Protein AF-A0A1T4UWF1-F1 (afdb_monomer_lite)

pLDDT: mean 89.5, std 9.51, range [50.44, 98.06]

Radius of gyration: 19.74 Å; chains: 1; bounding box: 60×41×59 Å

Foldseek 3Di:
DVCVVQVVVVHDPFDFQWADQDDPVVLVVLFDPVDDLVLCVVVVVLVVVLRVGGGLLSNLVSLVVSVLVLLLQQLVLVLCVVQVLDEDDPVSVVVSVVLNVPDQLVSQLVLLLVQCPFPQRVVLLVVLLVLLVCQCVVDPVSQVLQQVLQVLLCPADPVSHGDGVVNSVPDDSNPCSSNSLSSSSVSSNCLDPDDDPPHNHDDSRPCDPSNSCCSRRRVSVSSCSNSSSPSRTDTSRRDHPDPDRDYDD

Structure (mmCIF, N/CA/C/O backbone):
data_AF-A0A1T4UWF1-F1
#
_entry.id   AF-A0A1T4UWF1-F1
#
loop_
_atom_site.group_PDB
_atom_site.id
_atom_site.type_symbol
_atom_site.label_atom_id
_atom_site.label_alt_id
_atom_site.label_comp_id
_atom_site.label_asym_id
_atom_site.label_entity_id
_atom_site.label_seq_id
_atom_site.pdbx_PDB_ins_code
_atom_site.Cartn_x
_atom_site.Cartn_y
_atom_site.Cartn_z
_atom_site.occupancy
_atom_site.B_iso_or_equiv
_atom_site.auth_seq_id
_atom_site.auth_comp_id
_atom_site.auth_asym_id
_atom_site.auth_atom_id
_atom_site.pdbx_PDB_model_num
ATOM 1 N N . MET A 1 1 ? 0.927 -9.389 -38.113 1.00 78.69 1 MET A N 1
ATOM 2 C CA . MET A 1 1 ? 0.315 -10.696 -38.446 1.00 78.69 1 MET A CA 1
ATOM 3 C C . MET A 1 1 ? 0.688 -11.784 -37.434 1.00 78.69 1 MET A C 1
ATOM 5 O O . MET A 1 1 ? -0.219 -12.316 -36.816 1.00 78.69 1 MET A O 1
ATOM 9 N N . LEU A 1 2 ? 1.978 -12.059 -37.170 1.00 88.56 2 LEU A N 1
ATOM 10 C CA . LEU A 1 2 ? 2.400 -13.093 -36.200 1.00 88.56 2 LEU A CA 1
ATOM 11 C C . LEU A 1 2 ? 1.910 -12.852 -34.755 1.00 88.56 2 LEU A C 1
ATOM 13 O O . LEU A 1 2 ? 1.302 -13.747 -34.180 1.00 88.56 2 LEU A O 1
ATOM 17 N N . LYS A 1 3 ? 2.094 -11.640 -34.194 1.00 90.88 3 LYS A N 1
ATOM 18 C CA . LYS A 1 3 ? 1.574 -11.287 -32.852 1.00 90.88 3 LYS A CA 1
ATOM 19 C C . LYS A 1 3 ? 0.061 -11.549 -32.734 1.00 90.88 3 LYS A C 1
ATOM 21 O O . LYS A 1 3 ? -0.381 -12.155 -31.769 1.00 90.88 3 LYS A O 1
ATOM 26 N N . LEU A 1 4 ? -0.713 -11.171 -33.758 1.00 90.25 4 LEU A N 1
ATOM 27 C CA . LEU A 1 4 ? -2.164 -11.385 -33.798 1.00 90.25 4 LEU A CA 1
ATOM 28 C C . LEU A 1 4 ? -2.528 -12.878 -33.822 1.00 90.25 4 LEU A C 1
ATOM 30 O O . LEU A 1 4 ? -3.393 -13.293 -33.064 1.00 90.25 4 LEU A O 1
ATOM 34 N N . HIS A 1 5 ? -1.832 -13.700 -34.616 1.00 94.75 5 HIS A N 1
ATOM 35 C CA . HIS A 1 5 ? -2.040 -15.154 -34.606 1.00 94.75 5 HIS A CA 1
ATOM 36 C C . HIS A 1 5 ? -1.763 -15.782 -33.234 1.00 94.75 5 HIS A C 1
ATOM 38 O O . HIS A 1 5 ? -2.522 -16.649 -32.804 1.00 94.75 5 HIS A O 1
ATOM 44 N N . ILE A 1 6 ? -0.705 -15.343 -32.541 1.00 91.81 6 ILE A N 1
ATOM 45 C CA . ILE A 1 6 ? -0.363 -15.827 -31.194 1.00 91.81 6 ILE A CA 1
ATOM 46 C C . ILE A 1 6 ? -1.497 -15.497 -30.211 1.00 91.81 6 ILE A C 1
ATOM 48 O O . ILE A 1 6 ? -2.001 -16.405 -29.548 1.00 91.81 6 ILE A O 1
ATOM 52 N N . VAL A 1 7 ? -1.961 -14.241 -30.182 1.00 93.00 7 VAL A N 1
ATOM 53 C CA . VAL A 1 7 ? -3.046 -13.805 -29.281 1.00 93.00 7 VAL A CA 1
ATOM 54 C C . VAL A 1 7 ? -4.376 -14.486 -29.617 1.00 93.00 7 VAL A C 1
ATOM 56 O O . VAL A 1 7 ? -5.041 -14.989 -28.717 1.00 93.00 7 VAL A O 1
ATOM 59 N N . CYS A 1 8 ? -4.747 -14.599 -30.899 1.00 94.19 8 CYS A N 1
ATOM 60 C CA . CYS A 1 8 ? -5.955 -15.322 -31.321 1.00 94.19 8 CYS A CA 1
ATOM 61 C C . CYS A 1 8 ? -5.910 -16.824 -30.988 1.00 94.19 8 CYS A C 1
ATOM 63 O O . CYS A 1 8 ? -6.952 -17.469 -30.950 1.00 94.19 8 CYS A O 1
ATOM 65 N N . SER A 1 9 ? -4.722 -17.376 -30.728 1.00 95.00 9 SER A N 1
ATOM 66 C CA . SER A 1 9 ? -4.541 -18.756 -30.262 1.00 95.00 9 SER A CA 1
ATOM 67 C C . SER A 1 9 ? -4.583 -18.886 -28.732 1.00 95.00 9 SER A C 1
ATOM 69 O O . SER A 1 9 ? -4.268 -19.954 -28.210 1.00 95.00 9 SER A O 1
ATOM 71 N N . GLY A 1 10 ? -4.900 -17.808 -28.004 1.00 91.81 10 GLY A N 1
ATOM 72 C CA . G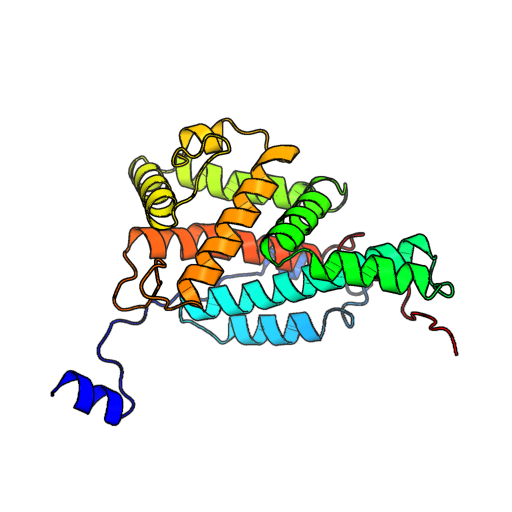LY A 1 10 ? -4.923 -17.780 -26.539 1.00 91.81 10 GLY A CA 1
ATOM 73 C C . GLY A 1 10 ? -3.537 -17.815 -25.887 1.00 91.81 10 GLY A C 1
ATOM 74 O O . GLY A 1 10 ? -3.420 -18.205 -24.729 1.00 91.81 10 GLY A O 1
ATOM 75 N N . LYS A 1 11 ? -2.474 -17.457 -26.620 1.00 91.88 11 LYS A N 1
ATOM 76 C CA . LYS A 1 11 ? -1.090 -17.452 -26.121 1.00 91.88 11 LYS A CA 1
ATOM 77 C C . LYS A 1 11 ? -0.582 -16.025 -25.905 1.00 91.88 11 LYS A C 1
ATOM 79 O O . LYS A 1 11 ? -0.980 -15.099 -26.610 1.00 91.88 11 LYS A O 1
ATOM 84 N N . CYS A 1 12 ? 0.357 -15.867 -24.976 1.00 88.25 12 CYS A N 1
ATOM 85 C CA . CYS A 1 12 ? 1.078 -14.611 -24.765 1.00 88.25 12 CYS A CA 1
ATOM 86 C C . CYS A 1 12 ? 2.288 -14.513 -25.710 1.00 88.25 12 CYS A C 1
ATOM 88 O O . CYS A 1 12 ? 2.917 -15.524 -26.022 1.00 88.25 12 CYS A O 1
ATOM 90 N N . TYR A 1 13 ? 2.622 -13.298 -26.157 1.00 90.38 13 TYR A N 1
ATOM 91 C CA . TYR A 1 13 ? 3.827 -13.010 -26.959 1.00 90.38 13 TYR A CA 1
ATOM 92 C C . TYR A 1 13 ? 4.866 -12.158 -26.210 1.00 90.38 13 TYR A C 1
ATOM 94 O O . TYR A 1 13 ? 5.899 -11.818 -26.781 1.00 90.38 13 TYR A O 1
ATOM 102 N N . HIS A 1 14 ? 4.562 -11.775 -24.973 1.00 88.56 14 HIS A N 1
ATOM 103 C CA . HIS A 1 14 ? 5.393 -10.957 -24.097 1.00 88.56 14 HIS A CA 1
ATOM 104 C C . HIS A 1 14 ? 5.714 -11.738 -22.818 1.00 88.56 14 HIS A C 1
ATOM 106 O O . HIS A 1 14 ? 4.990 -12.671 -22.454 1.00 88.56 14 HIS A O 1
ATOM 112 N N . ASP A 1 15 ? 6.779 -11.333 -22.132 1.00 88.06 15 ASP A N 1
ATOM 113 C CA . ASP A 1 15 ? 7.209 -11.966 -20.889 1.00 88.06 15 ASP A CA 1
ATOM 114 C C . ASP A 1 15 ? 6.362 -11.485 -19.715 1.00 88.06 15 ASP A C 1
ATOM 116 O O . ASP A 1 15 ? 6.405 -10.319 -19.334 1.00 88.06 15 ASP A O 1
ATOM 120 N N . VAL A 1 16 ? 5.616 -12.404 -19.107 1.00 90.94 16 VAL A N 1
ATOM 121 C CA . VAL A 1 16 ? 4.822 -12.117 -17.909 1.00 90.94 16 VAL A CA 1
ATOM 122 C C . VAL A 1 16 ? 5.745 -12.068 -16.695 1.00 90.94 16 VAL A C 1
ATOM 124 O O . VAL A 1 16 ? 6.381 -13.071 -16.357 1.00 90.94 16 VAL A O 1
ATOM 127 N N . LYS A 1 17 ? 5.803 -10.920 -16.016 1.00 93.25 17 LYS A N 1
ATOM 128 C CA . LYS A 1 17 ? 6.575 -10.757 -14.778 1.00 93.25 17 LYS A CA 1
ATOM 129 C C . LYS A 1 17 ? 5.831 -11.417 -13.618 1.00 93.25 17 LYS A C 1
ATOM 131 O O . LYS A 1 17 ? 4.662 -11.113 -13.364 1.00 93.25 17 LYS A O 1
ATOM 136 N N . ARG A 1 18 ? 6.506 -12.339 -12.931 1.00 93.31 18 ARG A N 1
ATOM 137 C CA . ARG A 1 18 ? 5.942 -13.163 -11.854 1.00 93.31 18 ARG A CA 1
ATOM 138 C C . ARG A 1 18 ? 6.718 -12.958 -10.559 1.00 93.31 18 ARG A C 1
ATOM 140 O O . ARG A 1 18 ? 7.929 -12.786 -10.603 1.00 93.31 18 ARG A O 1
ATOM 147 N N . VAL A 1 19 ? 6.010 -13.036 -9.440 1.00 90.94 19 VAL A N 1
ATOM 148 C CA . VAL A 1 19 ? 6.520 -12.897 -8.074 1.00 90.94 19 VAL A CA 1
ATOM 149 C C . VAL A 1 19 ? 6.370 -14.227 -7.356 1.00 90.94 19 VAL A C 1
ATOM 151 O O . VAL A 1 19 ? 5.330 -14.887 -7.448 1.00 90.94 19 VAL A O 1
ATOM 154 N N . GLY A 1 20 ? 7.398 -14.608 -6.603 1.00 82.62 20 GLY A N 1
ATOM 155 C CA . GLY A 1 20 ? 7.373 -15.817 -5.788 1.00 82.62 20 GLY A CA 1
ATOM 156 C C . GLY A 1 20 ? 6.323 -15.785 -4.670 1.00 82.62 20 GLY A C 1
ATOM 157 O O . GLY A 1 20 ? 5.776 -14.745 -4.291 1.00 82.62 20 GLY A O 1
ATOM 158 N N . HIS A 1 21 ? 6.055 -16.953 -4.089 1.00 76.44 21 HIS A N 1
ATOM 159 C CA . HIS A 1 21 ? 5.287 -17.025 -2.849 1.00 76.44 21 HIS A CA 1
ATOM 160 C C . HIS A 1 21 ? 6.092 -16.444 -1.689 1.00 76.44 21 HIS A C 1
ATOM 162 O O . HIS A 1 21 ? 7.247 -16.814 -1.475 1.00 76.44 21 HIS A O 1
ATOM 168 N N . LYS A 1 22 ? 5.454 -15.578 -0.899 1.00 80.88 22 LYS A N 1
ATOM 169 C CA . LYS A 1 22 ? 6.042 -15.049 0.328 1.00 80.88 22 LYS A CA 1
ATOM 170 C C . LYS A 1 22 ? 5.661 -15.875 1.542 1.00 80.88 22 LYS A C 1
ATOM 172 O O . LYS A 1 22 ? 4.596 -16.485 1.615 1.00 80.88 22 LYS A O 1
ATOM 177 N N . ASN A 1 23 ? 6.565 -15.873 2.513 1.00 82.44 23 ASN A N 1
ATOM 178 C CA . ASN A 1 23 ? 6.375 -16.550 3.778 1.00 82.44 23 ASN A CA 1
ATOM 179 C C . ASN A 1 23 ? 5.744 -15.596 4.803 1.00 82.44 23 ASN A C 1
ATOM 181 O O . ASN A 1 23 ? 6.402 -14.681 5.291 1.00 82.44 23 ASN A O 1
ATOM 185 N N . PHE A 1 24 ? 4.488 -15.851 5.171 1.00 90.38 24 PHE A N 1
ATOM 186 C CA . PHE A 1 24 ? 3.755 -15.068 6.172 1.00 90.38 24 PHE A CA 1
ATOM 187 C C . PHE A 1 24 ? 3.761 -15.699 7.577 1.00 90.38 24 PHE A C 1
ATOM 189 O O . PHE A 1 24 ? 2.892 -15.402 8.397 1.00 90.38 24 PHE A O 1
ATOM 196 N N . ASN A 1 25 ? 4.727 -16.567 7.898 1.00 89.69 25 ASN A N 1
ATOM 197 C CA . ASN A 1 25 ? 4.777 -17.268 9.189 1.00 89.69 25 ASN A CA 1
ATOM 198 C C . ASN A 1 25 ? 4.821 -16.325 10.400 1.00 89.69 25 ASN A C 1
ATOM 200 O O . ASN A 1 25 ? 4.220 -16.639 11.426 1.00 89.69 25 ASN A O 1
ATOM 204 N N . ILE A 1 26 ? 5.486 -15.170 10.282 1.00 89.69 26 ILE A N 1
ATOM 205 C CA . ILE A 1 26 ? 5.555 -14.166 11.359 1.00 89.69 26 ILE A CA 1
ATOM 206 C C . ILE A 1 26 ? 4.148 -13.661 11.707 1.00 89.69 26 ILE A C 1
ATOM 208 O O . ILE A 1 26 ? 3.792 -13.569 12.878 1.00 89.69 26 ILE A O 1
ATOM 212 N N . PHE A 1 27 ? 3.321 -13.407 10.693 1.00 92.31 27 PHE A N 1
ATOM 213 C CA . PHE A 1 27 ? 1.929 -13.002 10.864 1.00 92.31 27 PHE A CA 1
ATOM 214 C C . PHE A 1 27 ? 1.079 -14.146 11.417 1.00 92.31 27 PHE A C 1
ATOM 216 O O . PHE A 1 27 ? 0.316 -13.957 12.360 1.00 92.31 27 PHE A O 1
ATOM 223 N N . LYS A 1 28 ? 1.270 -15.365 10.900 1.00 91.62 28 LYS A N 1
ATOM 224 C CA . LYS A 1 28 ? 0.559 -16.558 11.379 1.00 91.62 28 LYS A CA 1
ATOM 225 C C . LYS A 1 28 ? 0.753 -16.790 12.881 1.00 91.62 28 LYS A C 1
ATOM 227 O O . LYS A 1 28 ? -0.196 -17.167 13.560 1.00 91.62 28 LYS A O 1
ATOM 232 N N . ALA A 1 29 ? 1.954 -16.537 13.400 1.00 92.00 29 ALA A N 1
ATOM 233 C CA . ALA A 1 29 ? 2.266 -16.683 14.821 1.00 92.00 29 ALA A CA 1
ATOM 234 C C . ALA A 1 29 ? 1.539 -15.669 15.726 1.00 92.00 29 ALA A C 1
ATOM 236 O O . ALA A 1 29 ? 1.411 -15.915 16.922 1.00 92.00 29 ALA A O 1
ATOM 237 N N . LYS A 1 30 ? 1.057 -14.550 15.171 1.00 93.00 30 LYS A N 1
ATOM 238 C CA . LYS A 1 30 ? 0.335 -13.497 15.899 1.00 93.00 30 LYS A CA 1
ATOM 239 C C . LYS A 1 30 ? -1.189 -13.695 15.931 1.00 93.00 30 LYS A C 1
ATOM 241 O O . LYS A 1 30 ? -1.880 -12.946 16.615 1.00 93.00 30 LYS A O 1
ATOM 246 N N . ILE A 1 31 ? -1.728 -14.672 15.195 1.00 94.19 31 ILE A N 1
ATOM 247 C CA . ILE A 1 31 ? -3.176 -14.919 15.125 1.00 94.19 31 ILE A CA 1
ATOM 248 C C . ILE A 1 31 ? -3.694 -15.380 16.493 1.00 94.19 31 ILE A C 1
ATOM 250 O O . ILE A 1 31 ? -3.176 -16.331 17.079 1.00 94.19 31 ILE A O 1
ATOM 254 N N . SER A 1 32 ? -4.748 -14.725 16.984 1.00 92.38 32 SER A N 1
ATOM 255 C CA . SER A 1 32 ? -5.357 -15.013 18.285 1.00 92.38 32 SER A CA 1
ATOM 256 C C . SER A 1 32 ? -6.716 -15.690 18.131 1.00 92.38 32 SER A C 1
ATOM 258 O O . SER A 1 32 ? -7.632 -15.127 17.542 1.00 92.38 32 SER A O 1
ATOM 260 N N . ASN A 1 33 ? -6.898 -16.859 18.749 1.00 90.50 33 ASN A N 1
ATOM 261 C CA . ASN A 1 33 ? -8.174 -17.593 18.718 1.00 90.50 33 ASN A CA 1
ATOM 262 C C . ASN A 1 33 ? -9.324 -16.879 19.456 1.00 90.50 33 ASN A C 1
ATOM 264 O O . ASN A 1 33 ? -10.469 -17.306 19.359 1.00 90.50 33 ASN A O 1
ATOM 268 N N . ASN A 1 34 ? -9.026 -15.811 20.202 1.00 90.25 34 ASN A N 1
ATOM 269 C CA . ASN A 1 34 ? -10.012 -15.059 20.980 1.00 90.25 34 ASN A CA 1
ATOM 270 C C . ASN A 1 34 ? -10.624 -13.884 20.201 1.00 90.25 34 ASN A C 1
ATOM 272 O O . ASN A 1 34 ? -11.421 -13.133 20.763 1.00 90.25 34 ASN A O 1
ATOM 276 N N . LEU A 1 35 ? -10.220 -13.678 18.945 1.00 91.62 35 LEU A N 1
ATOM 277 C CA . LEU A 1 35 ? -10.696 -12.582 18.112 1.00 91.62 35 LEU A CA 1
ATOM 278 C C . LEU A 1 35 ? -11.669 -13.073 17.036 1.00 91.62 35 LEU A C 1
ATOM 280 O O . LEU A 1 35 ? -11.495 -14.138 16.447 1.00 91.62 35 LEU A O 1
ATOM 284 N N . ASP A 1 36 ? -12.689 -12.259 16.762 1.00 90.88 36 ASP A N 1
ATOM 285 C CA . ASP A 1 36 ? -13.695 -12.547 15.741 1.00 90.88 36 ASP A CA 1
ATOM 286 C C . ASP A 1 36 ? -13.218 -12.082 14.360 1.00 90.88 36 ASP A C 1
ATOM 288 O O . ASP A 1 36 ? -13.482 -10.955 13.929 1.00 90.88 36 ASP A O 1
ATOM 292 N N . TYR A 1 37 ? -12.486 -12.958 13.673 1.00 94.06 37 TYR A N 1
ATOM 293 C CA . TYR A 1 37 ? -11.988 -12.694 12.325 1.00 94.06 37 TYR A CA 1
ATOM 294 C C . TYR A 1 37 ? -13.057 -12.834 11.226 1.00 94.06 37 TYR A C 1
ATOM 296 O O . TYR A 1 37 ? -12.776 -12.481 10.080 1.00 94.06 37 TYR A O 1
ATOM 304 N N . GLN A 1 38 ? -14.279 -13.292 11.537 1.00 92.50 38 GLN A N 1
ATOM 305 C CA . GLN A 1 38 ? -15.332 -13.483 10.524 1.00 92.50 38 GLN A CA 1
ATOM 306 C C . GLN A 1 38 ? -15.710 -12.166 9.831 1.00 92.50 38 GLN A C 1
ATOM 308 O O . GLN A 1 38 ? -16.067 -12.149 8.654 1.00 92.50 38 GLN A O 1
ATOM 313 N N . GLN A 1 39 ? -15.536 -11.036 10.521 1.00 91.62 39 GLN A N 1
ATOM 314 C CA . GLN A 1 39 ? -15.720 -9.688 9.973 1.00 91.62 39 GLN A CA 1
ATOM 315 C C . GLN A 1 39 ? -14.749 -9.308 8.836 1.00 91.62 39 GLN A C 1
ATOM 317 O O . GLN A 1 39 ? -14.839 -8.199 8.297 1.00 91.62 39 GLN A O 1
ATOM 322 N N . PHE A 1 40 ? -13.782 -10.174 8.525 1.00 95.44 40 PHE A N 1
ATOM 323 C CA . PHE A 1 40 ? -12.821 -10.019 7.436 1.00 95.44 40 PHE A CA 1
ATOM 324 C C . PHE A 1 40 ? -12.978 -11.093 6.353 1.00 95.44 40 PHE A C 1
ATOM 326 O O . PHE A 1 40 ? -12.103 -11.184 5.500 1.00 95.44 40 PHE A O 1
ATOM 333 N N . ASN A 1 41 ? -14.060 -11.884 6.344 1.00 94.00 41 ASN A N 1
ATOM 334 C CA . ASN A 1 41 ? -14.263 -12.950 5.353 1.00 94.00 41 ASN A CA 1
ATOM 335 C C . ASN A 1 41 ? -14.086 -12.457 3.905 1.00 94.00 41 ASN A C 1
ATOM 337 O O . ASN A 1 41 ? -13.351 -13.079 3.143 1.00 94.00 41 ASN A O 1
ATOM 341 N N . ASP A 1 42 ? -14.662 -11.306 3.549 1.00 91.88 42 ASP A N 1
ATOM 342 C CA . ASP A 1 42 ? -14.516 -10.732 2.202 1.00 91.88 42 ASP A CA 1
ATOM 343 C C . ASP A 1 42 ? -13.051 -10.388 1.886 1.00 91.88 42 ASP A C 1
ATOM 345 O O . ASP A 1 42 ? -12.528 -10.734 0.826 1.00 91.88 42 ASP A O 1
ATOM 349 N N . SER A 1 43 ? -12.347 -9.768 2.839 1.00 95.25 43 SER A N 1
ATOM 350 C CA . SER A 1 43 ? -10.912 -9.485 2.725 1.00 95.25 43 SER A CA 1
ATOM 351 C C . SER A 1 43 ? -10.085 -10.768 2.612 1.00 95.25 43 SER A C 1
ATOM 353 O O . SER A 1 43 ? -9.131 -10.804 1.840 1.00 95.25 43 SER A O 1
ATOM 355 N N . MET A 1 44 ? -10.446 -11.828 3.339 1.00 94.81 44 MET A N 1
ATOM 356 C CA . MET A 1 44 ? -9.769 -13.126 3.290 1.00 94.81 44 MET A CA 1
ATOM 357 C C . MET A 1 44 ? -9.968 -13.828 1.947 1.00 94.81 44 MET A C 1
ATOM 359 O O . MET A 1 44 ? -9.019 -14.431 1.450 1.00 94.81 44 MET A O 1
ATOM 363 N N . VAL A 1 45 ? -11.150 -13.722 1.332 1.00 96.31 45 VAL A N 1
ATOM 364 C CA . VAL A 1 45 ? -11.395 -14.243 -0.023 1.00 96.31 45 VAL A CA 1
ATOM 365 C C . VAL A 1 45 ? -10.481 -13.540 -1.027 1.00 96.31 45 VAL A C 1
ATOM 367 O O . VAL A 1 45 ? -9.741 -14.207 -1.748 1.00 96.31 45 VAL A O 1
ATOM 370 N N . ILE A 1 46 ? -10.441 -12.204 -1.015 1.00 95.81 46 ILE A N 1
ATOM 371 C CA . ILE A 1 46 ? -9.563 -11.426 -1.907 1.00 95.81 46 ILE A CA 1
ATOM 372 C C . ILE A 1 46 ? -8.084 -11.745 -1.642 1.00 95.81 46 ILE A C 1
ATOM 374 O O . ILE A 1 46 ? -7.296 -11.896 -2.576 1.00 95.81 46 ILE A O 1
ATOM 378 N N . PHE A 1 47 ? -7.686 -11.887 -0.377 1.00 93.75 47 PHE A N 1
ATOM 379 C CA . PHE A 1 47 ? -6.311 -12.238 -0.029 1.00 93.75 47 PHE A CA 1
ATOM 380 C C . PHE A 1 47 ? -5.959 -13.691 -0.409 1.00 93.75 47 PHE A C 1
ATOM 382 O O . PHE A 1 47 ? -4.815 -13.992 -0.746 1.00 93.75 47 PHE A O 1
ATOM 389 N N . SER A 1 48 ? -6.929 -14.609 -0.426 1.00 94.31 48 SER A N 1
ATOM 390 C CA . SER A 1 48 ? -6.736 -15.960 -0.967 1.00 94.31 48 SER A CA 1
ATOM 391 C C . SER A 1 48 ? -6.530 -15.928 -2.481 1.00 94.31 48 SER A C 1
ATOM 393 O O . SER A 1 48 ? -5.632 -16.601 -2.988 1.00 94.31 48 SER A O 1
ATOM 395 N N . GLU A 1 49 ? -7.297 -15.104 -3.198 1.00 94.31 49 GLU A N 1
ATOM 396 C CA . GLU A 1 49 ? -7.092 -14.860 -4.631 1.00 94.31 49 GLU A CA 1
ATOM 397 C C . GLU A 1 49 ? -5.696 -14.279 -4.887 1.00 94.31 49 GLU A C 1
ATOM 399 O O . GLU A 1 49 ? -4.972 -14.773 -5.751 1.00 94.31 49 GLU A O 1
ATOM 404 N N . TYR A 1 50 ? -5.262 -13.306 -4.078 1.00 95.38 50 TYR A N 1
ATOM 405 C CA . TYR A 1 50 ? -3.894 -12.777 -4.096 1.00 95.38 50 TYR A CA 1
ATOM 406 C C . TYR A 1 50 ? -2.836 -13.881 -3.947 1.00 95.38 50 TYR A C 1
ATOM 408 O O . TYR A 1 50 ? -1.858 -13.907 -4.695 1.00 95.38 50 TYR A O 1
ATOM 416 N N . ASN A 1 51 ? -3.038 -14.811 -3.010 1.00 93.12 51 ASN A N 1
ATOM 417 C CA . ASN A 1 51 ? -2.116 -15.923 -2.779 1.00 93.12 51 ASN A CA 1
ATOM 418 C C . ASN A 1 51 ? -2.083 -16.925 -3.938 1.00 93.12 51 ASN A C 1
ATOM 420 O O . ASN A 1 51 ? -1.040 -17.534 -4.159 1.00 93.12 51 ASN A O 1
ATOM 424 N N . SER A 1 52 ? -3.185 -17.091 -4.673 1.00 92.19 52 SER A N 1
ATOM 425 C CA . SER A 1 52 ? -3.254 -17.978 -5.845 1.00 92.19 52 SER A CA 1
ATOM 426 C C . SER A 1 52 ? -2.571 -17.404 -7.093 1.00 92.19 52 SER A C 1
ATOM 428 O O . SER A 1 52 ? -2.275 -18.142 -8.031 1.00 92.19 52 SER A O 1
ATOM 430 N N . ARG A 1 53 ? -2.315 -16.090 -7.106 1.00 92.06 53 ARG A N 1
ATOM 431 C CA . ARG A 1 53 ? -1.708 -15.365 -8.225 1.00 92.06 53 ARG A CA 1
ATOM 432 C C . ARG A 1 53 ? -0.191 -15.310 -8.091 1.00 92.06 53 ARG A C 1
ATOM 434 O O . ARG A 1 53 ? 0.361 -15.106 -7.004 1.00 92.06 53 ARG A O 1
ATOM 441 N N . ASP A 1 54 ? 0.472 -15.394 -9.234 1.00 92.81 54 ASP A N 1
ATOM 442 C CA . ASP A 1 54 ? 1.914 -15.213 -9.370 1.00 92.81 54 ASP A CA 1
ATOM 443 C C . ASP A 1 54 ? 2.280 -13.991 -10.223 1.00 92.81 54 ASP A C 1
ATOM 445 O O . ASP A 1 54 ? 3.341 -13.415 -10.036 1.00 92.81 54 ASP A O 1
ATOM 449 N N . GLU A 1 55 ? 1.403 -13.528 -11.111 1.00 94.31 55 GLU A N 1
ATOM 450 C CA . GLU A 1 55 ? 1.627 -12.331 -11.921 1.00 94.31 55 GLU A CA 1
ATOM 451 C C . GLU A 1 55 ? 1.686 -11.039 -11.078 1.00 94.31 55 GLU A C 1
ATOM 453 O O . GLU A 1 55 ? 0.732 -10.691 -10.378 1.00 94.31 55 GLU A O 1
ATOM 458 N N . LEU A 1 56 ? 2.782 -10.280 -11.216 1.00 95.69 56 LEU A N 1
ATOM 459 C CA . LEU A 1 56 ? 3.110 -9.098 -10.407 1.00 95.69 56 LEU A CA 1
ATOM 460 C C . LEU A 1 56 ? 1.988 -8.048 -10.356 1.00 95.69 56 LEU A C 1
ATOM 462 O O . LEU A 1 56 ? 1.547 -7.661 -9.272 1.00 95.69 56 LEU A O 1
ATOM 466 N N . LEU A 1 57 ? 1.509 -7.594 -11.519 1.00 95.44 57 LEU A N 1
ATOM 467 C CA . LEU A 1 57 ? 0.503 -6.529 -11.597 1.00 95.44 57 LEU A CA 1
ATOM 468 C C . LEU A 1 57 ? -0.842 -6.995 -11.021 1.00 95.44 57 LEU A C 1
ATOM 470 O O . LEU A 1 57 ? -1.487 -6.281 -10.256 1.00 95.44 57 LEU A O 1
ATOM 474 N N . ASN A 1 58 ? -1.228 -8.240 -11.303 1.00 94.81 58 ASN A N 1
ATOM 475 C CA . ASN A 1 58 ? -2.449 -8.841 -10.775 1.00 94.81 58 ASN A CA 1
ATOM 476 C C . ASN A 1 58 ? -2.401 -9.087 -9.261 1.00 94.81 58 ASN A C 1
ATOM 478 O O . ASN A 1 58 ? -3.437 -8.971 -8.596 1.00 94.81 58 ASN A O 1
ATOM 482 N N . LYS A 1 59 ? -1.226 -9.394 -8.698 1.00 96.00 59 LYS A N 1
ATOM 483 C CA . LYS A 1 59 ? -1.020 -9.414 -7.244 1.00 96.00 59 LYS A CA 1
ATOM 484 C C . LYS A 1 59 ? -1.213 -8.023 -6.656 1.00 96.00 59 LYS A C 1
ATOM 486 O O . LYS A 1 59 ? -1.987 -7.875 -5.713 1.00 96.00 59 LYS A O 1
ATOM 491 N N . TYR A 1 60 ? -0.599 -7.006 -7.256 1.00 97.19 60 TYR A N 1
ATOM 492 C CA . TYR A 1 60 ? -0.744 -5.624 -6.803 1.00 97.19 60 TYR A CA 1
ATOM 493 C C . TYR A 1 60 ? -2.211 -5.172 -6.750 1.00 97.19 60 TYR A C 1
ATOM 495 O O . TYR A 1 60 ? -2.676 -4.669 -5.729 1.00 97.19 60 TYR A O 1
ATOM 503 N N . ILE A 1 61 ? -2.973 -5.425 -7.816 1.00 96.88 61 ILE A N 1
ATOM 504 C CA . ILE A 1 61 ? -4.400 -5.083 -7.870 1.00 96.88 61 ILE A CA 1
ATOM 505 C C . ILE A 1 61 ? -5.216 -5.852 -6.825 1.00 96.88 61 ILE A C 1
ATOM 507 O O . ILE A 1 61 ? -6.079 -5.276 -6.170 1.00 96.88 61 ILE A O 1
ATOM 511 N N . SER A 1 62 ? -4.924 -7.136 -6.610 1.00 96.56 62 SER A N 1
ATOM 512 C CA . SER A 1 62 ? -5.675 -7.937 -5.632 1.00 96.56 62 SER A CA 1
ATOM 513 C C . SER A 1 62 ? -5.481 -7.425 -4.209 1.00 96.56 62 SER A C 1
ATOM 515 O O . SER A 1 62 ? -6.452 -7.290 -3.469 1.00 96.56 62 SER A O 1
ATOM 517 N N . ILE A 1 63 ? -4.246 -7.093 -3.821 1.00 97.31 63 ILE A N 1
ATOM 518 C CA . ILE A 1 63 ? -4.005 -6.542 -2.486 1.00 97.31 63 ILE A CA 1
ATOM 519 C C . ILE A 1 63 ? -4.543 -5.113 -2.350 1.00 97.31 63 ILE A C 1
ATOM 521 O O . ILE A 1 63 ? -5.044 -4.747 -1.286 1.00 97.31 63 ILE A O 1
ATOM 525 N N . TYR A 1 64 ? -4.536 -4.335 -3.437 1.00 97.50 64 TYR A N 1
ATOM 526 C CA . TYR A 1 64 ? -5.195 -3.034 -3.478 1.00 97.50 64 TYR A CA 1
ATOM 527 C C . TYR A 1 64 ? -6.700 -3.135 -3.194 1.00 97.50 64 TYR A C 1
ATOM 529 O O . TYR A 1 64 ? -7.207 -2.344 -2.406 1.00 97.50 64 TYR A O 1
ATOM 537 N N . HIS A 1 65 ? -7.411 -4.128 -3.738 1.00 96.69 65 HIS A N 1
ATOM 538 C CA . HIS A 1 65 ? -8.836 -4.322 -3.430 1.00 96.69 65 HIS A CA 1
ATOM 539 C C . HIS A 1 65 ? -9.093 -4.571 -1.933 1.00 96.69 65 HIS A C 1
ATOM 541 O O . HIS A 1 65 ? -10.122 -4.157 -1.400 1.00 96.69 65 HIS A O 1
ATOM 547 N N . VAL A 1 66 ? -8.154 -5.199 -1.212 1.00 97.69 66 VAL A N 1
ATOM 548 C CA . VAL A 1 66 ? -8.267 -5.327 0.251 1.00 97.69 66 VAL A CA 1
ATOM 549 C C . VAL A 1 66 ? -8.139 -3.962 0.931 1.00 97.69 66 VAL A C 1
ATOM 551 O O . VAL A 1 66 ? -8.922 -3.650 1.830 1.00 97.69 66 VAL A O 1
ATOM 554 N N . ILE A 1 67 ? -7.191 -3.131 0.485 1.00 97.50 67 ILE A N 1
ATOM 555 C CA . ILE A 1 67 ? -7.049 -1.749 0.964 1.00 97.50 67 ILE A CA 1
ATOM 556 C C . ILE A 1 67 ? -8.308 -0.938 0.656 1.00 97.50 67 ILE A C 1
ATOM 558 O O . ILE A 1 67 ? -8.794 -0.240 1.538 1.00 97.50 67 ILE A O 1
ATOM 562 N N . GLU A 1 68 ? -8.873 -1.057 -0.544 1.00 94.25 68 GLU A N 1
ATOM 563 C CA . GLU A 1 68 ? -10.116 -0.387 -0.939 1.00 94.25 68 GLU A CA 1
ATOM 564 C C . GLU A 1 68 ? -11.284 -0.766 -0.025 1.00 94.25 68 GLU A C 1
ATOM 566 O O . GLU A 1 68 ? -11.943 0.118 0.532 1.00 94.25 68 GLU A O 1
ATOM 571 N N . ASN A 1 69 ? -11.454 -2.060 0.257 1.00 93.81 69 ASN A N 1
ATOM 572 C CA . ASN A 1 69 ? -12.422 -2.521 1.249 1.00 93.81 69 ASN A CA 1
ATOM 573 C C . ASN A 1 69 ? -12.184 -1.876 2.622 1.00 93.81 69 ASN A C 1
ATOM 575 O O . ASN A 1 69 ? -13.141 -1.479 3.288 1.00 93.81 69 ASN A O 1
ATOM 579 N N . PHE A 1 70 ? -10.929 -1.717 3.053 1.00 96.06 70 PHE A N 1
ATOM 580 C CA . PHE A 1 70 ? -10.612 -1.039 4.313 1.00 96.06 70 PHE A CA 1
ATOM 581 C C . PHE A 1 70 ? -10.857 0.470 4.283 1.00 96.06 70 PHE A C 1
ATOM 583 O O . PHE A 1 70 ? -11.332 1.010 5.284 1.00 96.06 70 PHE A O 1
ATOM 590 N N . MET A 1 71 ? -10.629 1.145 3.154 1.00 93.25 71 MET A N 1
ATOM 591 C CA . MET A 1 71 ? -10.986 2.558 2.986 1.00 93.25 71 MET A CA 1
ATOM 592 C C . MET A 1 71 ? -12.492 2.773 3.168 1.00 93.25 71 MET A C 1
ATOM 594 O O . MET A 1 71 ? -12.895 3.733 3.824 1.00 93.25 71 MET A O 1
ATOM 598 N N . CYS A 1 72 ? -13.321 1.869 2.638 1.00 89.00 72 CYS A N 1
ATOM 599 C CA . CYS A 1 72 ? -14.772 1.895 2.831 1.00 89.00 72 CYS A CA 1
ATOM 600 C C . CYS A 1 72 ? -15.181 1.480 4.254 1.00 89.00 72 CYS A C 1
ATOM 602 O O . CYS A 1 72 ? -16.112 2.054 4.826 1.00 89.00 72 CYS A O 1
ATOM 604 N N . LYS A 1 73 ? -14.477 0.510 4.851 1.00 91.00 73 LYS A N 1
ATOM 605 C CA . LYS A 1 73 ? -14.746 0.007 6.206 1.00 91.00 73 LYS A CA 1
ATOM 606 C C . LYS A 1 73 ? -14.411 1.031 7.292 1.00 91.00 73 LYS A C 1
ATOM 608 O O . LYS A 1 73 ? -15.146 1.126 8.272 1.00 91.00 73 LYS A O 1
ATOM 613 N N . TYR A 1 74 ? -13.362 1.831 7.118 1.00 92.50 74 TYR A N 1
ATOM 614 C CA . TYR A 1 74 ? -12.894 2.784 8.128 1.00 92.50 74 TYR A CA 1
ATOM 615 C C . TYR A 1 74 ? -13.970 3.795 8.587 1.00 92.50 74 TYR A C 1
ATOM 617 O O . TYR A 1 74 ? -14.222 3.902 9.793 1.00 92.50 74 TYR A O 1
ATOM 625 N N . PRO A 1 75 ? -14.689 4.496 7.686 1.00 88.69 75 PRO A N 1
ATOM 626 C CA . PRO A 1 75 ? -15.823 5.335 8.070 1.00 88.69 75 PRO A CA 1
ATOM 627 C C . PRO A 1 75 ? -16.929 4.584 8.826 1.00 88.69 75 PRO A C 1
ATOM 629 O O . PRO A 1 75 ? -17.531 5.165 9.731 1.00 88.69 75 PRO A O 1
ATOM 632 N N . LEU A 1 76 ? -17.185 3.312 8.486 1.00 86.88 76 LEU A N 1
ATOM 633 C CA . LEU A 1 76 ? -18.195 2.475 9.149 1.00 86.88 76 LEU A CA 1
ATOM 634 C C . LEU A 1 76 ? -17.775 2.109 10.573 1.00 86.88 76 LEU A C 1
ATOM 636 O O . LEU A 1 76 ? -18.588 2.193 11.491 1.00 86.88 76 LEU A O 1
ATOM 640 N N . VAL A 1 77 ? -16.512 1.723 10.763 1.00 89.69 77 VAL A N 1
ATOM 641 C CA . VAL A 1 77 ? -15.945 1.404 12.081 1.00 89.69 77 VAL A CA 1
ATOM 642 C C . VAL A 1 77 ? -16.000 2.627 12.986 1.00 89.69 77 VAL A C 1
ATOM 644 O O . VAL A 1 77 ? -16.512 2.547 14.104 1.00 89.69 77 VAL A O 1
ATOM 647 N N . LYS A 1 78 ? -15.585 3.788 12.471 1.00 87.69 78 LYS A N 1
ATOM 648 C CA . LYS A 1 78 ? -15.666 5.050 13.210 1.00 87.69 78 LYS A CA 1
ATOM 649 C C . LYS A 1 78 ? -17.103 5.380 13.619 1.00 87.69 78 LYS A C 1
ATOM 651 O O . LYS A 1 78 ? -17.345 5.723 14.770 1.00 87.69 78 LYS A O 1
ATOM 656 N N . LEU A 1 79 ? -18.065 5.217 12.708 1.00 84.38 79 LEU A N 1
ATOM 657 C CA . LEU A 1 79 ? -19.479 5.428 13.014 1.00 84.38 79 LEU A CA 1
ATOM 658 C C . LEU A 1 79 ? -20.000 4.443 14.076 1.00 84.38 79 LEU A C 1
ATOM 660 O O . LEU A 1 79 ? -20.725 4.858 14.981 1.00 84.38 79 LEU A O 1
ATOM 664 N N . ASN A 1 80 ? -19.639 3.157 13.987 1.00 84.00 80 ASN A N 1
ATOM 665 C CA . ASN A 1 80 ? -20.028 2.128 14.959 1.00 84.00 80 ASN A CA 1
ATOM 666 C C . ASN A 1 80 ? -19.518 2.458 16.369 1.00 84.00 80 ASN A C 1
ATOM 668 O O . ASN A 1 80 ? -20.268 2.326 17.337 1.00 84.00 80 ASN A O 1
ATOM 672 N N . LYS A 1 81 ? -18.279 2.950 16.461 1.00 82.25 81 LYS A N 1
ATOM 673 C CA . LYS A 1 81 ? -17.649 3.364 17.714 1.00 82.25 81 LYS A CA 1
ATOM 674 C C . LYS A 1 81 ? -18.272 4.635 18.287 1.00 82.25 81 LYS A C 1
ATOM 676 O O . LYS A 1 81 ? -18.693 4.639 19.441 1.00 82.25 81 LYS A O 1
ATOM 681 N N . ASP A 1 82 ? -18.413 5.680 17.469 1.00 81.94 82 ASP A N 1
ATOM 682 C CA . ASP A 1 82 ? -19.002 6.966 17.877 1.00 81.94 82 ASP A CA 1
ATOM 683 C C . ASP A 1 82 ? -20.446 6.803 18.388 1.00 81.94 82 ASP A C 1
ATOM 685 O O . ASP A 1 82 ? -20.928 7.598 19.195 1.00 81.94 82 ASP A O 1
ATOM 689 N N . THR A 1 83 ? -21.145 5.763 17.928 1.00 76.69 83 THR A N 1
ATOM 690 C CA . THR A 1 83 ? -22.516 5.443 18.342 1.00 76.69 83 THR A CA 1
ATOM 691 C C . THR A 1 83 ? -22.603 4.355 19.413 1.00 76.69 83 THR A C 1
ATOM 693 O O . THR A 1 83 ? -23.702 4.113 19.907 1.00 76.69 83 THR A O 1
ATOM 696 N N . GLN A 1 84 ? -21.498 3.712 19.812 1.00 75.50 84 GLN A N 1
ATOM 697 C CA . GLN A 1 84 ? -21.484 2.557 20.731 1.00 75.50 84 GLN A CA 1
ATOM 698 C C . GLN A 1 84 ? -22.466 1.444 20.308 1.00 75.50 84 GLN A C 1
ATOM 700 O O . GLN A 1 84 ? -23.217 0.904 21.121 1.00 75.50 84 GLN A O 1
ATOM 705 N N . GLY A 1 85 ? -22.568 1.183 19.000 1.00 66.88 85 GLY A N 1
ATOM 706 C CA . GLY A 1 85 ? -23.541 0.232 18.444 1.00 66.88 85 GLY A CA 1
ATOM 707 C C . GLY A 1 85 ? -25.016 0.661 18.554 1.00 66.88 85 GLY A C 1
ATOM 708 O O . GLY A 1 85 ? -25.916 -0.124 18.234 1.00 66.88 85 GLY A O 1
ATOM 709 N N . ASN A 1 86 ? -25.293 1.894 18.993 1.00 66.88 86 ASN A N 1
ATOM 710 C CA . ASN A 1 86 ? -26.639 2.457 19.026 1.00 66.88 86 ASN A CA 1
ATOM 711 C C . ASN A 1 86 ? -27.097 2.928 17.639 1.00 66.88 86 ASN A C 1
ATOM 713 O O . ASN A 1 86 ? -26.334 3.016 16.678 1.00 66.88 86 ASN A O 1
ATOM 717 N N . MET A 1 87 ? -28.393 3.216 17.540 1.00 67.62 87 MET A N 1
ATOM 718 C CA . MET A 1 87 ? -29.046 3.609 16.295 1.00 67.62 87 MET A CA 1
ATOM 719 C C . MET A 1 87 ? -28.444 4.911 15.740 1.00 67.62 87 MET A C 1
ATOM 721 O O . MET A 1 87 ? -28.316 5.905 16.457 1.00 67.62 87 MET A O 1
ATOM 725 N N . PHE A 1 88 ? -28.087 4.924 14.457 1.00 72.56 88 PHE A N 1
ATOM 726 C CA . PHE A 1 88 ? -27.548 6.109 13.787 1.00 72.56 88 PHE A CA 1
ATOM 727 C C . PHE A 1 88 ? -28.654 6.886 13.079 1.00 72.56 88 PHE A C 1
ATOM 729 O O . PHE A 1 88 ? -29.593 6.322 12.522 1.00 72.56 88 PHE A O 1
ATOM 736 N N . SER A 1 89 ? -28.533 8.212 13.080 1.00 71.81 89 SER A N 1
ATOM 737 C CA . SER A 1 89 ? -29.455 9.061 12.330 1.00 71.81 89 SER A CA 1
ATOM 738 C C . SER A 1 89 ? -29.160 9.008 10.826 1.00 71.81 89 SER A C 1
ATOM 740 O O . SER A 1 89 ? -28.019 8.792 10.410 1.00 71.81 89 SER A O 1
ATOM 742 N N . ILE A 1 90 ? -30.163 9.325 10.000 1.00 71.81 90 ILE A N 1
ATOM 743 C CA . ILE A 1 90 ? -29.992 9.534 8.548 1.00 71.81 90 ILE A CA 1
ATOM 744 C C . ILE A 1 90 ? -28.890 10.571 8.264 1.00 71.81 90 ILE A C 1
ATOM 746 O O . ILE A 1 90 ? -28.148 10.448 7.292 1.00 71.81 90 ILE A O 1
ATOM 750 N N . ARG A 1 91 ? -28.721 11.570 9.143 1.00 75.81 91 ARG A N 1
ATOM 751 C CA . ARG A 1 91 ? -27.657 12.578 9.030 1.00 75.81 91 ARG A CA 1
ATOM 752 C C . ARG A 1 91 ? -26.265 11.966 9.193 1.00 75.81 91 ARG A C 1
ATOM 754 O O . ARG A 1 91 ? -25.367 12.324 8.438 1.00 75.81 91 ARG A O 1
ATOM 761 N N . ASN A 1 92 ? -26.096 11.039 10.135 1.00 72.00 92 ASN A N 1
ATOM 762 C CA . ASN A 1 92 ? -24.826 10.341 10.339 1.00 72.00 92 ASN A CA 1
ATOM 763 C C . ASN A 1 92 ? -24.476 9.483 9.117 1.00 72.00 92 ASN A C 1
ATOM 765 O O . ASN A 1 92 ? -23.332 9.489 8.672 1.00 72.00 92 ASN A O 1
ATOM 769 N N . PHE A 1 93 ? -25.474 8.806 8.542 1.00 72.94 93 PHE A N 1
ATOM 770 C CA . PHE A 1 93 ? -25.290 8.011 7.330 1.00 72.94 93 PHE A CA 1
ATOM 771 C C . PHE A 1 93 ? -24.944 8.881 6.117 1.00 72.94 93 PHE A C 1
ATOM 773 O O . PHE A 1 93 ? -24.021 8.565 5.374 1.00 72.94 93 PHE A O 1
ATOM 780 N N . LYS A 1 94 ? -25.618 10.027 5.951 1.00 75.12 94 LYS A N 1
ATOM 781 C CA . LYS A 1 94 ? -25.313 10.981 4.878 1.00 75.12 94 LYS A CA 1
ATOM 782 C C . LYS A 1 94 ? -23.891 11.538 4.997 1.00 75.12 94 LYS A C 1
ATOM 784 O O . LYS A 1 94 ? -23.151 11.511 4.023 1.00 75.12 94 LYS A O 1
ATOM 789 N N . ALA A 1 95 ? -23.480 11.952 6.197 1.00 74.50 95 ALA A N 1
ATOM 790 C CA . ALA A 1 95 ? -22.121 12.435 6.444 1.00 74.50 95 ALA A CA 1
ATOM 791 C C . ALA A 1 95 ? -21.056 11.348 6.212 1.00 74.50 95 ALA A C 1
ATOM 793 O O . ALA A 1 95 ? -19.938 11.643 5.799 1.00 74.50 95 ALA A O 1
ATOM 794 N N . MET A 1 96 ? -21.381 10.083 6.486 1.00 75.88 96 MET A N 1
ATOM 795 C CA . MET A 1 96 ? -20.516 8.947 6.171 1.00 75.88 96 MET A CA 1
ATOM 796 C C . MET A 1 96 ? -20.417 8.714 4.660 1.00 75.88 96 MET A C 1
ATOM 798 O O . MET A 1 96 ? -19.316 8.523 4.155 1.00 75.88 96 MET A O 1
ATOM 802 N N . TYR A 1 97 ? -21.536 8.772 3.939 1.00 71.56 97 TYR A N 1
ATOM 803 C CA . TYR A 1 97 ? -21.557 8.620 2.485 1.00 71.56 97 TYR A CA 1
ATOM 804 C C . TYR A 1 97 ? -20.741 9.720 1.795 1.00 71.56 97 TYR A C 1
ATOM 806 O O . TYR A 1 97 ? -19.878 9.426 0.976 1.00 71.56 97 TYR A O 1
ATOM 814 N N . GLU A 1 98 ? -20.915 10.975 2.217 1.00 75.19 98 GLU A N 1
ATOM 815 C CA . GLU A 1 98 ? -20.102 12.112 1.759 1.00 75.19 98 GLU A CA 1
ATOM 816 C C . GLU A 1 98 ? -18.601 11.897 2.032 1.00 75.19 98 GLU A C 1
ATOM 818 O O . GLU A 1 98 ? -17.757 12.350 1.265 1.00 75.19 98 GLU A O 1
ATOM 823 N N . ARG A 1 99 ? -18.237 11.170 3.101 1.00 69.62 99 ARG A N 1
ATOM 824 C CA . ARG A 1 99 ? -16.832 10.830 3.381 1.00 69.62 99 ARG A CA 1
ATOM 825 C C . ARG A 1 99 ? -16.265 9.781 2.431 1.00 69.62 99 ARG A C 1
ATOM 827 O O . ARG A 1 99 ? -15.073 9.853 2.134 1.00 69.62 99 ARG A O 1
ATOM 834 N N . ILE A 1 100 ? -17.092 8.835 1.994 1.00 69.69 100 ILE A N 1
ATOM 835 C CA . ILE A 1 100 ? -16.727 7.789 1.029 1.00 69.69 100 ILE A CA 1
ATOM 836 C C . ILE A 1 100 ? -16.583 8.396 -0.379 1.00 69.69 100 ILE A C 1
ATOM 838 O O . ILE A 1 100 ? -15.685 8.005 -1.119 1.00 69.69 100 ILE A O 1
ATOM 842 N N . ASP A 1 101 ? -17.385 9.414 -0.704 1.00 73.38 101 ASP A N 1
ATOM 843 C CA . ASP A 1 101 ? -17.429 10.082 -2.016 1.00 73.38 101 ASP A CA 1
ATOM 844 C C . ASP A 1 101 ? -16.293 11.107 -2.264 1.00 73.38 101 ASP A C 1
ATOM 846 O O . ASP A 1 101 ? -16.230 11.751 -3.306 1.00 73.38 101 ASP A O 1
ATOM 850 N N . ASN A 1 102 ? -15.334 11.259 -1.340 1.00 70.50 102 ASN A N 1
ATOM 851 C CA . ASN A 1 102 ? -14.240 12.248 -1.432 1.00 70.50 102 ASN A CA 1
ATOM 852 C C . ASN A 1 102 ? -13.195 11.980 -2.540 1.00 70.50 102 ASN A C 1
ATOM 854 O O . ASN A 1 102 ? -12.183 12.684 -2.623 1.00 70.50 102 ASN A O 1
ATOM 858 N N . GLY A 1 103 ? -13.416 10.973 -3.384 1.00 83.31 103 GLY A N 1
ATOM 859 C CA . GLY A 1 103 ? -12.473 10.498 -4.388 1.00 83.31 103 GLY A CA 1
ATOM 860 C C . GLY A 1 103 ? -11.414 9.557 -3.805 1.00 83.31 103 GLY A C 1
ATOM 861 O O . GLY A 1 103 ? -10.844 9.793 -2.739 1.00 83.31 103 GLY A O 1
ATOM 862 N N . GLU A 1 104 ? -11.116 8.496 -4.553 1.00 87.94 104 GLU A N 1
ATOM 863 C CA . GLU A 1 104 ? -10.242 7.372 -4.180 1.00 87.94 104 GLU A CA 1
ATOM 864 C C . GLU A 1 104 ? -8.912 7.812 -3.540 1.00 87.94 104 GLU A C 1
ATOM 866 O O . GLU A 1 104 ? -8.600 7.427 -2.413 1.00 87.94 104 GLU A O 1
ATOM 871 N N . LYS A 1 105 ? -8.164 8.708 -4.203 1.00 91.25 105 LYS A N 1
ATOM 872 C CA . LYS A 1 105 ? -6.877 9.219 -3.699 1.00 91.25 105 LYS A CA 1
ATOM 873 C C . LYS A 1 105 ? -7.005 9.887 -2.329 1.00 91.25 105 LYS A C 1
ATOM 875 O O . LYS A 1 105 ? -6.129 9.728 -1.479 1.00 91.25 105 LYS A O 1
ATOM 880 N N . LYS A 1 106 ? -8.077 10.658 -2.107 1.00 91.69 106 LYS A N 1
ATOM 881 C CA . LYS A 1 106 ? -8.268 11.371 -0.842 1.00 91.69 106 LYS A CA 1
ATOM 882 C C . LYS A 1 106 ? -8.682 10.419 0.271 1.00 91.69 106 LYS A C 1
ATOM 884 O O . LYS A 1 106 ? -8.170 10.545 1.384 1.00 91.69 106 LYS A O 1
ATOM 889 N N . SER A 1 107 ? -9.562 9.470 -0.034 1.00 92.25 107 SER A N 1
ATOM 890 C CA . SER A 1 107 ? -9.967 8.407 0.889 1.00 92.25 107 SER A CA 1
ATOM 891 C C . SER A 1 107 ? -8.763 7.584 1.347 1.00 92.25 107 SER A C 1
ATOM 893 O O . SER A 1 107 ? -8.604 7.353 2.545 1.00 92.25 107 SER A O 1
ATOM 895 N N . LEU A 1 108 ? -7.849 7.262 0.430 1.00 95.31 108 LEU A N 1
ATOM 896 C CA . LEU A 1 108 ? -6.611 6.551 0.740 1.00 95.31 108 LEU A CA 1
ATOM 897 C C . LEU A 1 108 ? -5.671 7.354 1.646 1.00 95.31 108 LEU A C 1
ATOM 899 O O . LEU A 1 108 ? -5.144 6.826 2.625 1.00 95.31 108 LEU A O 1
ATOM 903 N N . GLU A 1 109 ? -5.485 8.646 1.361 1.00 95.38 109 GLU A N 1
ATOM 904 C CA . GLU A 1 109 ? -4.688 9.543 2.208 1.00 95.38 109 GLU A CA 1
ATOM 905 C C . GLU A 1 109 ? -5.262 9.629 3.632 1.00 95.38 109 GLU A C 1
ATOM 907 O O . GLU A 1 109 ? -4.516 9.564 4.610 1.00 95.38 109 GLU A O 1
ATOM 912 N N . LEU A 1 110 ? -6.586 9.776 3.760 1.00 94.44 110 LEU A N 1
ATOM 913 C CA . LEU A 1 110 ? -7.266 9.834 5.056 1.00 94.44 110 LEU A CA 1
ATOM 914 C C . LEU A 1 110 ? -7.133 8.516 5.822 1.00 94.44 110 LEU A C 1
ATOM 916 O O . LEU A 1 110 ? -6.860 8.544 7.022 1.00 94.44 110 LEU A O 1
ATOM 920 N N . PHE A 1 111 ? -7.281 7.387 5.132 1.00 96.00 111 PHE A N 1
ATOM 921 C CA . PHE A 1 111 ? -7.127 6.057 5.707 1.00 96.00 111 PHE A CA 1
ATOM 922 C C . PHE A 1 111 ? -5.709 5.832 6.254 1.00 96.00 111 PHE A C 1
ATOM 924 O O . PHE A 1 111 ? -5.547 5.524 7.433 1.00 96.00 111 PHE A O 1
ATOM 931 N N . LEU A 1 112 ? -4.666 6.088 5.457 1.00 97.62 112 LEU A N 1
ATOM 932 C CA . LEU A 1 112 ? -3.275 5.923 5.903 1.00 97.62 112 LEU A CA 1
ATOM 933 C C . LEU A 1 112 ? -2.895 6.898 7.025 1.00 97.62 112 LEU A C 1
ATOM 935 O O . LEU A 1 112 ? -2.135 6.549 7.929 1.00 97.62 112 LEU A O 1
ATOM 939 N N . LYS A 1 113 ? -3.446 8.118 7.016 1.00 96.50 113 LYS A N 1
ATOM 940 C CA . LYS A 1 113 ? -3.295 9.054 8.139 1.00 96.50 113 LYS A CA 1
ATOM 941 C C . LYS A 1 113 ? -3.980 8.558 9.403 1.00 96.50 113 LYS A C 1
ATOM 943 O O . LYS A 1 113 ? -3.461 8.813 10.485 1.00 96.50 113 LYS A O 1
ATOM 948 N N . ALA A 1 114 ? -5.126 7.894 9.293 1.00 95.75 114 ALA A N 1
ATOM 949 C CA . ALA A 1 114 ? -5.788 7.306 10.450 1.00 95.75 114 ALA A CA 1
ATOM 950 C C . ALA A 1 114 ? -4.906 6.217 11.074 1.00 95.75 114 ALA A C 1
ATOM 952 O O . ALA A 1 114 ? -4.651 6.277 12.271 1.00 95.75 114 ALA A O 1
ATOM 953 N N . ILE A 1 115 ? -4.333 5.332 10.250 1.00 97.06 115 ILE A N 1
ATOM 954 C CA . ILE A 1 115 ? -3.381 4.302 10.699 1.00 97.06 115 ILE A CA 1
ATOM 955 C C . ILE A 1 115 ? -2.173 4.935 11.403 1.00 97.06 115 ILE A C 1
ATOM 957 O O . ILE A 1 115 ? -1.768 4.486 12.470 1.00 97.06 115 ILE A O 1
ATOM 961 N N . SER A 1 116 ? -1.616 6.010 10.836 1.00 96.12 116 SER A N 1
ATOM 962 C CA . SER A 1 116 ? -0.439 6.684 11.399 1.00 96.12 116 SER A CA 1
ATOM 963 C C . SER A 1 116 ? -0.685 7.412 12.725 1.00 96.12 116 SER A C 1
ATOM 965 O O . SER A 1 116 ? 0.288 7.746 13.402 1.00 96.12 116 SER A O 1
ATOM 967 N N . ASN A 1 117 ? -1.936 7.747 13.046 1.00 94.44 117 ASN A N 1
ATOM 968 C CA . ASN A 1 117 ? -2.295 8.519 14.240 1.00 94.44 117 ASN A CA 1
ATOM 969 C C . ASN A 1 117 ? -2.947 7.662 15.332 1.00 94.44 117 ASN A C 1
ATOM 971 O O . ASN A 1 117 ? -3.195 8.168 16.425 1.00 94.44 117 ASN A O 1
ATOM 975 N N . ASP A 1 118 ? -3.250 6.400 15.040 1.00 93.12 118 ASP A N 1
ATOM 976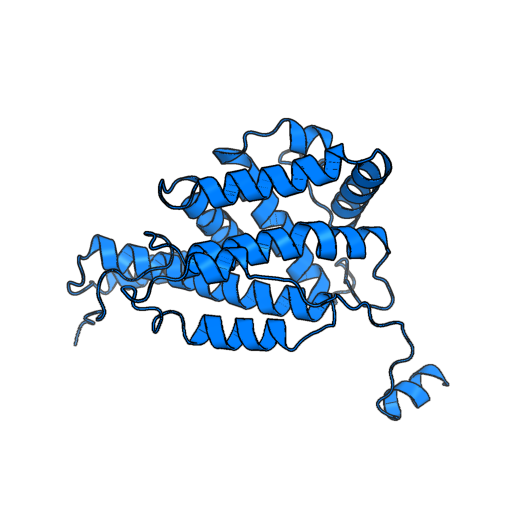 C CA . ASP A 1 118 ? -3.813 5.457 15.995 1.00 93.12 118 ASP A CA 1
ATOM 977 C C . ASP A 1 118 ? -2.697 4.695 16.715 1.00 93.12 118 ASP A C 1
ATOM 979 O O . ASP A 1 118 ? -1.801 4.132 16.088 1.00 93.12 118 ASP A O 1
ATOM 983 N N . SER A 1 119 ? -2.745 4.672 18.047 1.00 91.44 119 SER A N 1
ATOM 984 C CA . SER A 1 119 ? -1.686 4.078 18.869 1.00 91.44 119 SER A CA 1
ATOM 985 C C . SER A 1 119 ? -1.525 2.569 18.681 1.00 91.44 119 SER A C 1
ATOM 987 O O . SER A 1 119 ? -0.444 2.051 18.946 1.00 91.44 119 SER A O 1
ATOM 989 N N . ALA A 1 120 ? -2.575 1.856 18.259 1.00 91.56 120 ALA A N 1
ATOM 990 C CA . ALA A 1 120 ? -2.496 0.420 18.008 1.00 91.56 120 ALA A CA 1
ATOM 991 C C . ALA A 1 120 ? -1.886 0.110 16.634 1.00 91.56 120 ALA A C 1
ATOM 993 O O . ALA A 1 120 ? -1.375 -0.988 16.438 1.00 91.56 120 ALA A O 1
ATOM 994 N N . THR A 1 121 ? -1.917 1.056 15.688 1.00 94.50 121 THR A N 1
ATOM 995 C CA . THR A 1 121 ? -1.471 0.816 14.306 1.00 94.50 121 THR A CA 1
ATOM 996 C C . THR A 1 121 ? -0.339 1.720 13.825 1.00 94.50 121 THR A C 1
ATOM 998 O O . THR A 1 121 ? 0.151 1.525 12.714 1.00 94.50 121 THR A O 1
ATOM 1001 N N . GLU A 1 122 ? 0.114 2.696 14.616 1.00 92.62 122 GLU A N 1
ATOM 1002 C CA . GLU A 1 122 ? 1.149 3.642 14.177 1.00 92.62 122 GLU A CA 1
ATOM 1003 C C . GLU A 1 122 ? 2.474 2.959 13.805 1.00 92.62 122 GLU A C 1
ATOM 1005 O O . GLU A 1 122 ? 3.177 3.426 12.903 1.00 92.62 122 GLU A O 1
ATOM 1010 N N . SER A 1 123 ? 2.787 1.822 14.440 1.00 94.81 123 SER A N 1
ATOM 1011 C CA . SER A 1 123 ? 3.955 0.994 14.123 1.00 94.81 123 SER A CA 1
ATOM 1012 C C . SER A 1 123 ? 3.947 0.519 12.673 1.00 94.81 123 SER A C 1
ATOM 1014 O O . SER A 1 123 ? 5.002 0.500 12.051 1.00 94.81 123 SER A O 1
ATOM 1016 N N . ILE A 1 124 ? 2.777 0.239 12.087 1.00 96.44 124 ILE A N 1
ATOM 1017 C CA . ILE A 1 124 ? 2.647 -0.222 10.698 1.00 96.44 124 ILE A CA 1
ATOM 1018 C C . ILE A 1 124 ? 3.264 0.798 9.731 1.00 96.44 124 ILE A C 1
ATOM 1020 O O . ILE A 1 124 ? 3.999 0.427 8.815 1.00 96.44 124 ILE A O 1
ATOM 1024 N N . ILE A 1 125 ? 2.991 2.091 9.935 1.00 96.81 125 ILE A N 1
ATOM 1025 C CA . ILE A 1 125 ? 3.506 3.171 9.079 1.00 96.81 125 ILE A CA 1
ATOM 1026 C C . ILE A 1 125 ? 5.005 3.374 9.300 1.00 96.81 125 ILE A C 1
ATOM 1028 O O . ILE A 1 125 ? 5.739 3.591 8.335 1.00 96.81 125 ILE A O 1
ATOM 1032 N N . LEU A 1 126 ? 5.463 3.278 10.550 1.00 96.19 126 LEU A N 1
ATOM 1033 C CA . LEU A 1 126 ? 6.884 3.373 10.882 1.00 96.19 126 LEU A CA 1
ATOM 1034 C C . LEU A 1 126 ? 7.680 2.226 10.254 1.00 96.19 126 LEU A C 1
ATOM 1036 O O . LEU A 1 126 ? 8.689 2.472 9.603 1.00 96.19 126 LEU A O 1
ATOM 1040 N N . GLU A 1 127 ? 7.205 0.992 10.389 1.00 96.06 127 GLU A N 1
ATOM 1041 C CA . GLU A 1 127 ? 7.850 -0.187 9.818 1.00 96.06 127 GLU A CA 1
ATOM 1042 C C . GLU A 1 127 ? 7.808 -0.169 8.279 1.00 96.06 127 GLU A C 1
ATOM 1044 O O . GLU A 1 127 ? 8.797 -0.518 7.639 1.00 96.06 127 GLU A O 1
ATOM 1049 N N . SER A 1 128 ? 6.712 0.309 7.675 1.00 96.94 128 SER A N 1
ATOM 1050 C CA . SER A 1 128 ? 6.619 0.506 6.218 1.00 96.94 128 SER A CA 1
ATOM 1051 C C . SER A 1 128 ? 7.644 1.528 5.713 1.00 96.94 128 SER A C 1
ATOM 1053 O O . SER A 1 128 ? 8.250 1.343 4.657 1.00 96.94 128 SER A O 1
ATOM 1055 N N . TYR A 1 129 ? 7.857 2.610 6.470 1.00 97.44 129 TYR A N 1
ATOM 1056 C CA . TYR A 1 129 ? 8.902 3.585 6.167 1.00 97.44 129 TYR A CA 1
ATOM 1057 C C . TYR A 1 129 ? 10.295 2.973 6.324 1.00 97.44 129 TYR A C 1
ATOM 1059 O O . TYR A 1 129 ? 11.137 3.179 5.451 1.00 97.44 129 TYR A O 1
ATOM 1067 N N . SER A 1 130 ? 10.532 2.207 7.393 1.00 96.75 130 SER A N 1
ATOM 1068 C CA . SER A 1 130 ? 11.800 1.505 7.604 1.00 96.75 130 SER A CA 1
ATOM 1069 C C . SER A 1 130 ? 12.110 0.557 6.451 1.00 96.75 130 SER A C 1
ATOM 1071 O O . SER A 1 130 ? 13.212 0.611 5.931 1.00 96.75 130 SER A O 1
ATOM 1073 N N . LEU A 1 131 ? 11.132 -0.208 5.956 1.00 96.06 131 LEU A N 1
ATOM 1074 C CA . LEU A 1 131 ? 11.320 -1.103 4.810 1.00 96.06 131 LEU A CA 1
ATOM 1075 C C . LEU A 1 131 ? 11.808 -0.348 3.565 1.00 96.06 131 LEU A C 1
ATOM 1077 O O . LEU A 1 131 ? 12.802 -0.735 2.950 1.00 96.06 131 LEU A O 1
ATOM 1081 N N . LEU A 1 132 ? 11.148 0.760 3.217 1.00 96.94 132 LEU A N 1
ATOM 1082 C CA . LEU A 1 132 ? 11.571 1.613 2.103 1.00 96.94 132 LEU A CA 1
ATOM 1083 C C . LEU A 1 132 ? 12.955 2.230 2.357 1.00 96.94 132 LEU A C 1
ATOM 1085 O O . LEU A 1 132 ? 13.798 2.264 1.463 1.00 96.94 132 LEU A O 1
ATOM 1089 N N . SER A 1 133 ? 13.186 2.728 3.569 1.00 96.50 133 SER A N 1
ATOM 1090 C CA . SER A 1 133 ? 14.440 3.356 3.981 1.00 96.50 133 SER A CA 1
ATOM 1091 C C . SER A 1 133 ? 15.619 2.384 3.901 1.00 96.50 133 SER A C 1
ATOM 1093 O O . SER A 1 133 ? 16.660 2.742 3.356 1.00 96.50 133 SER A O 1
ATOM 1095 N N . ASP A 1 134 ? 15.449 1.164 4.400 1.00 96.94 134 ASP A N 1
ATOM 1096 C CA . ASP A 1 134 ? 16.470 0.118 4.416 1.00 96.94 134 ASP A CA 1
ATOM 1097 C C . ASP A 1 134 ? 16.772 -0.360 2.994 1.00 96.94 134 ASP A C 1
ATOM 1099 O O . ASP A 1 134 ? 17.935 -0.530 2.620 1.00 96.94 134 ASP A O 1
ATOM 1103 N N . TYR A 1 135 ? 15.738 -0.492 2.157 1.00 96.75 135 TYR A N 1
ATOM 1104 C CA . TYR A 1 135 ? 15.915 -0.788 0.740 1.00 96.75 135 TYR A CA 1
ATOM 1105 C C . TYR A 1 135 ? 16.736 0.312 0.038 1.00 96.75 135 TYR A C 1
ATOM 1107 O O . TYR A 1 135 ? 17.701 -0.009 -0.661 1.00 96.75 135 TYR A O 1
ATOM 1115 N N . ILE A 1 136 ? 16.420 1.595 0.264 1.00 96.75 136 ILE A N 1
ATOM 1116 C CA . ILE A 1 136 ? 17.174 2.746 -0.277 1.00 96.75 136 ILE A CA 1
ATOM 1117 C C . ILE A 1 136 ? 18.635 2.729 0.199 1.00 96.75 136 ILE A C 1
ATOM 1119 O O . ILE A 1 136 ? 19.541 3.043 -0.574 1.00 96.75 136 ILE A O 1
ATOM 1123 N N . ASP A 1 137 ? 18.880 2.383 1.462 1.00 96.19 137 ASP A N 1
ATOM 1124 C CA . ASP A 1 137 ? 20.220 2.426 2.057 1.00 96.19 137 ASP A CA 1
ATOM 1125 C C . ASP A 1 137 ? 21.093 1.225 1.663 1.00 96.19 137 ASP A C 1
ATOM 1127 O O . ASP A 1 137 ? 22.320 1.309 1.738 1.00 96.19 137 ASP A O 1
ATOM 1131 N N . SER A 1 138 ? 20.485 0.123 1.217 1.00 96.12 138 SER A N 1
ATOM 1132 C CA . SER A 1 138 ? 21.205 -1.121 0.922 1.00 96.12 138 SER A CA 1
ATOM 1133 C C . SER A 1 138 ? 22.164 -1.042 -0.274 1.00 96.12 138 SER A C 1
ATOM 1135 O O . SER A 1 138 ? 23.152 -1.778 -0.302 1.00 96.12 138 SER A O 1
ATOM 1137 N N . SER A 1 139 ? 21.933 -0.155 -1.251 1.00 96.31 139 SER A N 1
ATOM 1138 C CA . SER A 1 139 ? 22.873 0.070 -2.358 1.00 96.31 139 SER A CA 1
ATOM 1139 C C . SER A 1 139 ? 22.643 1.408 -3.073 1.00 96.31 139 SER A C 1
ATOM 1141 O O . SER A 1 139 ? 21.563 1.990 -3.014 1.00 96.31 139 SER A O 1
ATOM 1143 N N . GLU A 1 140 ? 23.657 1.906 -3.791 1.00 95.50 140 GLU A N 1
ATOM 1144 C CA . GLU A 1 140 ? 23.489 3.077 -4.669 1.00 95.50 140 GLU A CA 1
ATOM 1145 C C . GLU A 1 140 ? 22.567 2.773 -5.861 1.00 95.50 140 GLU A C 1
ATOM 1147 O O . GLU A 1 140 ? 21.813 3.637 -6.301 1.00 95.50 140 GLU A O 1
ATOM 1152 N N . ASP A 1 141 ? 22.577 1.527 -6.344 1.00 95.56 141 ASP A N 1
ATOM 1153 C CA . ASP A 1 141 ? 21.685 1.070 -7.412 1.00 95.56 141 ASP A CA 1
ATOM 1154 C C . ASP A 1 141 ? 20.213 1.189 -6.988 1.00 95.56 141 ASP A C 1
ATOM 1156 O O . ASP A 1 141 ? 19.393 1.738 -7.717 1.00 95.56 141 ASP A O 1
ATOM 1160 N N . ASN A 1 142 ? 19.892 0.810 -5.750 1.00 95.88 142 ASN A N 1
ATOM 1161 C CA . ASN A 1 142 ? 18.536 0.894 -5.207 1.00 95.88 142 ASN A CA 1
ATOM 1162 C C . ASN A 1 142 ? 18.039 2.340 -5.095 1.00 95.88 142 ASN A C 1
ATOM 1164 O O . ASN A 1 142 ? 16.868 2.617 -5.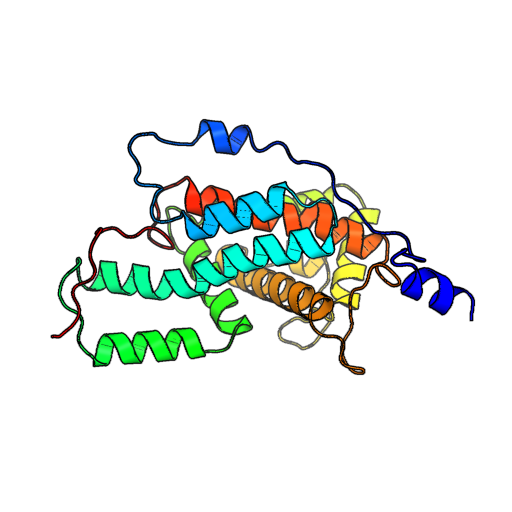356 1.00 95.88 142 ASN A O 1
ATOM 1168 N N . LYS A 1 143 ? 18.925 3.294 -4.783 1.00 96.31 143 LYS A N 1
ATOM 1169 C CA . LYS A 1 143 ? 18.582 4.728 -4.810 1.00 96.31 143 LYS A CA 1
ATOM 1170 C C . LYS A 1 143 ? 18.194 5.178 -6.215 1.00 96.31 143 LYS A C 1
ATOM 1172 O O . LYS A 1 143 ? 17.212 5.906 -6.375 1.00 96.31 143 LYS A O 1
ATOM 1177 N N . ASN A 1 144 ? 18.941 4.729 -7.224 1.00 95.12 144 ASN A N 1
ATOM 1178 C CA . ASN A 1 144 ? 18.654 5.033 -8.623 1.00 95.12 144 ASN A CA 1
ATOM 1179 C C . ASN A 1 144 ? 17.339 4.387 -9.074 1.00 95.12 144 ASN A C 1
ATOM 1181 O O . ASN A 1 144 ? 16.520 5.076 -9.678 1.00 95.12 144 ASN A O 1
ATOM 1185 N N . ARG A 1 145 ? 17.085 3.125 -8.701 1.00 94.88 145 ARG A N 1
ATOM 1186 C CA . ARG A 1 145 ? 15.820 2.417 -8.975 1.00 94.88 145 ARG A CA 1
ATOM 1187 C C . ARG A 1 145 ? 14.614 3.134 -8.378 1.00 94.88 145 ARG A C 1
ATOM 1189 O O . ARG A 1 145 ? 13.611 3.320 -9.066 1.00 94.88 145 ARG A O 1
ATOM 1196 N N . VAL A 1 146 ? 14.715 3.592 -7.128 1.00 95.75 146 VAL A N 1
ATOM 1197 C CA . VAL A 1 146 ? 13.650 4.373 -6.478 1.00 95.75 146 VAL A CA 1
ATOM 1198 C C . VAL A 1 146 ? 13.434 5.695 -7.207 1.00 95.75 146 VAL A C 1
ATOM 1200 O O . VAL A 1 146 ? 12.301 6.003 -7.560 1.00 95.75 146 VAL A O 1
ATOM 1203 N N . ASN A 1 147 ? 14.491 6.462 -7.487 1.00 95.81 147 ASN A N 1
ATOM 1204 C CA . ASN A 1 147 ? 14.363 7.727 -8.219 1.00 95.81 147 ASN A CA 1
ATOM 1205 C C . ASN A 1 147 ? 13.730 7.542 -9.604 1.00 95.81 147 ASN A C 1
ATOM 1207 O O . ASN A 1 147 ? 12.847 8.312 -9.977 1.00 95.81 147 ASN A O 1
ATOM 1211 N N . HIS A 1 148 ? 14.164 6.522 -10.347 1.00 94.44 148 HIS A N 1
ATOM 1212 C CA . HIS A 1 148 ? 13.600 6.173 -11.650 1.00 94.44 148 HIS A CA 1
ATOM 1213 C C . HIS A 1 148 ? 12.117 5.824 -11.530 1.00 94.44 148 HIS A C 1
ATOM 1215 O O . HIS A 1 148 ? 11.290 6.376 -12.249 1.00 94.44 148 HIS A O 1
ATOM 1221 N N . SER A 1 149 ? 11.759 5.007 -10.539 1.00 93.94 149 SER A N 1
ATOM 1222 C CA . SER A 1 149 ? 10.367 4.626 -10.295 1.00 93.94 149 SER A CA 1
ATOM 1223 C C . SER A 1 149 ? 9.480 5.828 -9.961 1.00 93.94 149 SER A C 1
ATOM 1225 O O . SER A 1 149 ? 8.381 5.958 -10.498 1.00 93.94 149 SER A O 1
ATOM 1227 N N . LEU A 1 150 ? 9.966 6.746 -9.117 1.00 94.38 150 LEU A N 1
ATOM 1228 C CA . LEU A 1 150 ? 9.268 7.992 -8.781 1.00 94.38 150 LEU A CA 1
ATOM 1229 C C . LEU A 1 150 ? 9.086 8.898 -10.003 1.00 94.38 150 LEU A C 1
ATOM 1231 O O . LEU A 1 150 ? 8.035 9.523 -10.139 1.00 94.38 150 LEU A O 1
ATOM 1235 N N . LEU A 1 151 ? 10.087 8.961 -10.885 1.00 93.12 151 LEU A N 1
ATOM 1236 C CA . LEU A 1 151 ? 10.026 9.726 -12.127 1.00 93.12 151 LEU A CA 1
ATOM 1237 C C . LEU A 1 151 ? 8.995 9.138 -13.097 1.00 93.12 151 LEU A C 1
ATOM 1239 O O . LEU A 1 151 ? 8.138 9.873 -13.582 1.00 93.12 151 LEU A O 1
ATOM 1243 N N . CYS A 1 152 ? 9.042 7.828 -13.349 1.00 90.06 152 CYS A N 1
ATOM 1244 C CA . CYS A 1 152 ? 8.115 7.141 -14.252 1.00 90.06 152 CYS A CA 1
ATOM 1245 C C . CYS A 1 152 ? 6.657 7.237 -13.787 1.00 90.06 152 CYS A C 1
ATOM 1247 O O . CYS A 1 152 ? 5.755 7.409 -14.601 1.00 90.06 152 CYS A O 1
ATOM 1249 N N . LEU A 1 153 ? 6.425 7.171 -12.475 1.00 89.38 153 LEU A N 1
ATOM 1250 C CA . LEU A 1 153 ? 5.098 7.312 -11.871 1.00 89.38 153 LEU A CA 1
ATOM 1251 C C . LEU A 1 153 ? 4.658 8.781 -11.690 1.00 89.38 153 LEU A C 1
ATOM 1253 O O . LEU A 1 153 ? 3.598 9.025 -11.114 1.00 89.38 153 LEU A O 1
ATOM 1257 N N . ASP A 1 154 ? 5.460 9.750 -12.147 1.00 90.44 154 ASP A N 1
ATOM 1258 C CA . ASP A 1 154 ? 5.229 11.196 -12.012 1.00 90.44 154 ASP A CA 1
ATOM 1259 C C . ASP A 1 154 ? 4.930 11.635 -10.560 1.00 90.44 154 ASP A C 1
ATOM 1261 O O . ASP A 1 154 ? 4.053 12.459 -10.278 1.00 90.44 154 ASP A O 1
ATOM 1265 N N . ILE A 1 155 ? 5.662 11.064 -9.597 1.00 92.06 155 ILE A N 1
ATOM 1266 C CA . ILE A 1 155 ? 5.481 11.346 -8.171 1.00 92.06 155 ILE A CA 1
ATOM 1267 C C . ILE A 1 155 ? 6.120 12.688 -7.830 1.00 92.06 155 ILE A C 1
ATOM 1269 O O . ILE A 1 155 ? 7.343 12.846 -7.797 1.00 92.06 155 ILE A O 1
ATOM 1273 N N . LYS A 1 156 ? 5.268 13.668 -7.529 1.00 89.75 156 LYS A N 1
ATOM 1274 C CA . LYS A 1 156 ? 5.662 15.055 -7.274 1.00 89.75 156 LYS A CA 1
ATOM 1275 C C . LYS A 1 156 ? 5.458 15.474 -5.824 1.00 89.75 156 LYS A C 1
ATOM 1277 O O . LYS A 1 156 ? 4.526 15.046 -5.140 1.00 89.75 156 LYS A O 1
ATOM 1282 N N . ASN A 1 157 ? 6.320 16.378 -5.369 1.00 85.56 157 ASN A N 1
ATOM 1283 C CA . ASN A 1 157 ? 6.156 17.075 -4.100 1.00 85.56 157 ASN A CA 1
ATOM 1284 C C . ASN A 1 157 ? 5.109 18.207 -4.208 1.00 85.56 157 ASN A C 1
ATOM 1286 O O . ASN A 1 157 ? 4.525 18.452 -5.263 1.00 85.56 157 ASN A O 1
ATOM 1290 N N . LYS A 1 158 ? 4.875 18.923 -3.100 1.00 81.12 158 LYS A N 1
ATOM 1291 C CA . LYS A 1 158 ? 3.923 20.051 -3.052 1.00 81.12 158 LYS A CA 1
ATOM 1292 C C . LYS A 1 158 ? 4.287 21.206 -3.992 1.00 81.12 158 LYS A C 1
ATOM 1294 O O . LYS A 1 158 ? 3.394 21.920 -4.428 1.00 81.12 158 LYS A O 1
ATOM 1299 N N . ASP A 1 159 ? 5.567 21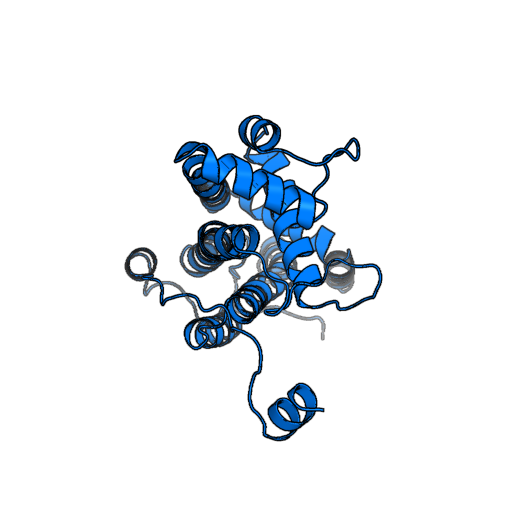.348 -4.322 1.00 85.38 159 ASP A N 1
ATOM 1300 C CA . ASP A 1 159 ? 6.093 22.379 -5.222 1.00 85.38 159 ASP A CA 1
ATOM 1301 C C . ASP A 1 159 ? 6.098 21.922 -6.689 1.00 85.38 159 ASP A C 1
ATOM 1303 O O . ASP A 1 159 ? 6.760 22.532 -7.524 1.00 85.38 159 ASP A O 1
ATOM 1307 N N . ASN A 1 160 ? 5.397 20.825 -7.005 1.00 84.56 160 ASN A N 1
ATOM 1308 C CA . ASN A 1 160 ? 5.290 20.242 -8.343 1.00 84.56 160 ASN A CA 1
ATOM 1309 C C . ASN A 1 160 ? 6.624 19.734 -8.936 1.00 84.56 160 ASN A C 1
ATOM 1311 O O . ASN A 1 160 ? 6.714 19.472 -10.134 1.00 84.56 160 ASN A O 1
ATOM 1315 N N . ASN A 1 161 ? 7.649 19.554 -8.100 1.00 89.56 161 ASN A N 1
ATOM 1316 C CA . ASN A 1 161 ? 8.925 18.958 -8.486 1.00 89.56 161 ASN A CA 1
ATOM 1317 C C . ASN A 1 161 ? 8.891 17.446 -8.262 1.00 89.56 161 ASN A C 1
ATOM 1319 O O . ASN A 1 161 ? 8.362 16.994 -7.242 1.00 89.56 161 ASN A O 1
ATOM 1323 N N . ILE A 1 162 ? 9.525 16.677 -9.154 1.00 90.81 162 ILE A N 1
ATOM 1324 C CA . ILE A 1 162 ? 9.704 15.231 -8.965 1.00 90.81 162 ILE A CA 1
ATOM 1325 C C . ILE A 1 162 ? 10.381 14.968 -7.612 1.00 90.81 162 ILE A C 1
ATOM 1327 O O . ILE A 1 162 ? 11.289 15.694 -7.172 1.00 90.81 162 ILE A O 1
ATOM 1331 N N . LEU A 1 163 ? 9.851 13.979 -6.900 1.00 93.56 163 LEU A N 1
ATOM 1332 C CA . LEU A 1 163 ? 10.384 13.529 -5.627 1.00 93.56 163 LEU A CA 1
ATOM 1333 C C . LEU A 1 163 ? 11.620 12.654 -5.866 1.00 93.56 163 LEU A C 1
ATOM 1335 O O . LEU A 1 163 ? 11.664 11.881 -6.814 1.00 93.56 163 LEU A O 1
ATOM 1339 N N . ASP A 1 164 ? 12.605 12.757 -4.980 1.00 93.69 164 ASP A N 1
ATOM 1340 C CA . ASP A 1 164 ? 13.787 11.899 -4.976 1.00 93.69 164 ASP A CA 1
ATOM 1341 C C . ASP A 1 164 ? 13.923 11.187 -3.622 1.00 93.69 164 ASP A C 1
ATOM 1343 O O . ASP A 1 164 ? 13.272 11.547 -2.630 1.00 93.69 164 ASP A O 1
ATOM 1347 N N . TYR A 1 165 ? 14.800 10.186 -3.556 1.00 94.06 165 TYR A N 1
ATOM 1348 C CA . TYR A 1 165 ? 15.041 9.433 -2.326 1.00 94.06 165 TYR A CA 1
ATOM 1349 C C . TYR A 1 165 ? 15.521 10.329 -1.167 1.00 94.06 165 TYR A C 1
ATOM 1351 O O . TYR A 1 165 ? 15.229 10.035 -0.009 1.00 94.06 165 TYR A O 1
ATOM 1359 N N . LYS A 1 166 ? 16.225 11.442 -1.428 1.00 94.25 166 LYS A N 1
ATOM 1360 C CA . LYS A 1 166 ? 16.737 12.338 -0.370 1.00 94.25 166 LYS A CA 1
ATOM 1361 C C . LYS A 1 166 ? 15.594 13.061 0.335 1.00 94.25 166 LYS A C 1
ATOM 1363 O O . LYS A 1 166 ? 15.590 13.178 1.563 1.00 94.25 166 LYS A O 1
ATOM 1368 N N . LYS A 1 167 ? 14.598 13.514 -0.429 1.00 93.38 167 LYS A N 1
ATOM 1369 C CA . LYS A 1 167 ? 13.351 14.072 0.107 1.00 93.38 167 LYS A CA 1
ATOM 1370 C C . LYS A 1 167 ? 12.557 13.017 0.870 1.00 93.38 167 LYS A C 1
ATOM 1372 O O . LYS A 1 167 ? 11.959 13.349 1.888 1.00 93.38 167 LYS A O 1
ATOM 1377 N N . ILE A 1 168 ? 12.589 11.756 0.430 1.00 93.00 168 ILE A N 1
ATOM 1378 C CA . ILE A 1 168 ? 11.978 10.656 1.188 1.00 93.00 168 ILE A CA 1
ATOM 1379 C C . ILE A 1 168 ? 12.653 10.490 2.546 1.00 93.00 168 ILE A C 1
ATOM 1381 O O . ILE A 1 168 ? 11.978 10.501 3.569 1.00 93.00 168 ILE A O 1
ATOM 1385 N N . LYS A 1 169 ? 13.983 10.430 2.579 1.00 93.75 169 LYS A N 1
ATOM 1386 C CA . LYS A 1 169 ? 14.757 10.219 3.811 1.00 93.75 169 LYS A CA 1
ATOM 1387 C C . LYS A 1 169 ? 14.660 11.360 4.825 1.00 93.75 169 LYS A C 1
ATOM 1389 O O . LYS A 1 169 ? 14.973 11.160 5.994 1.00 93.75 169 LYS A O 1
ATOM 1394 N N . SER A 1 170 ? 14.272 12.555 4.385 1.00 91.75 170 SER A N 1
ATOM 1395 C CA . SER A 1 170 ? 14.195 13.752 5.232 1.00 91.75 170 SER A CA 1
ATOM 1396 C C . SER A 1 170 ? 12.775 14.100 5.686 1.00 91.75 170 SER A C 1
ATOM 1398 O O . SER A 1 170 ? 12.595 15.074 6.418 1.00 91.75 170 SER A O 1
ATOM 1400 N N . MET A 1 171 ? 11.756 13.338 5.276 1.00 92.56 171 MET A N 1
ATOM 1401 C CA . MET A 1 171 ? 10.370 13.688 5.581 1.00 92.56 171 MET A CA 1
ATOM 1402 C C . MET A 1 171 ? 9.946 13.300 6.999 1.00 92.56 171 MET A C 1
ATOM 1404 O O . MET A 1 171 ? 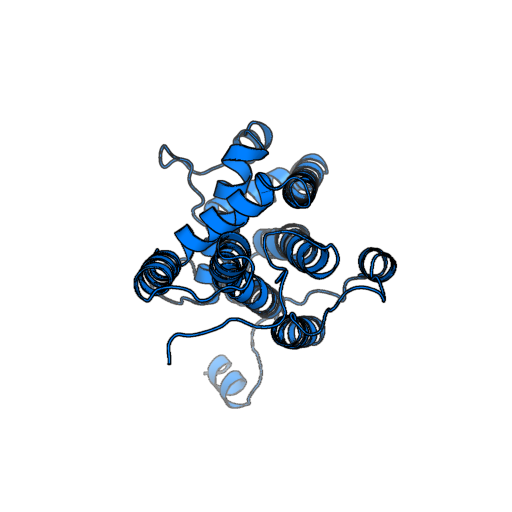10.456 12.352 7.594 1.00 92.56 171 MET A O 1
ATOM 1408 N N . ASN A 1 172 ? 8.937 13.995 7.532 1.00 92.88 172 ASN A N 1
ATOM 1409 C CA . ASN A 1 172 ? 8.308 13.575 8.777 1.00 92.88 172 ASN A CA 1
ATOM 1410 C C . ASN A 1 172 ? 7.495 12.298 8.529 1.00 92.88 172 ASN A C 1
ATOM 1412 O O . ASN A 1 172 ? 6.493 12.328 7.811 1.00 92.88 172 ASN A O 1
ATOM 1416 N N . VAL A 1 173 ? 7.905 11.192 9.149 1.00 93.06 173 VAL A N 1
ATOM 1417 C CA . VAL A 1 173 ? 7.281 9.884 8.918 1.00 93.06 173 VAL A CA 1
ATOM 1418 C C . VAL A 1 173 ? 5.799 9.890 9.299 1.00 93.06 173 VAL A C 1
ATOM 1420 O O . VAL A 1 173 ? 4.977 9.470 8.500 1.00 93.06 173 VAL A O 1
ATOM 1423 N N . LYS A 1 174 ? 5.403 10.449 10.449 1.00 90.00 174 LYS A N 1
ATOM 1424 C CA . LYS A 1 174 ? 3.986 10.428 10.866 1.00 90.00 174 LYS A CA 1
ATOM 1425 C C . LYS A 1 174 ? 3.082 11.318 10.003 1.00 90.00 174 LYS A C 1
ATOM 1427 O O . LYS A 1 174 ? 1.910 11.019 9.801 1.00 90.00 174 LYS A O 1
ATOM 1432 N N . GLN A 1 175 ? 3.595 12.436 9.492 1.00 89.94 175 GLN A N 1
ATOM 1433 C CA . GLN A 1 175 ? 2.763 13.428 8.797 1.00 89.94 175 GLN A CA 1
ATOM 1434 C C . GLN A 1 175 ? 2.837 13.344 7.272 1.00 89.94 175 GLN A C 1
ATOM 1436 O O . GLN A 1 175 ? 1.831 13.554 6.589 1.00 89.94 175 GLN A O 1
ATOM 1441 N N . ASN A 1 176 ? 4.026 13.102 6.722 1.00 93.81 176 ASN A N 1
ATOM 1442 C CA . ASN A 1 176 ? 4.286 13.191 5.289 1.00 93.81 176 ASN A CA 1
ATOM 1443 C C . ASN A 1 176 ? 4.329 11.823 4.612 1.00 93.81 176 ASN A C 1
ATOM 1445 O O . ASN A 1 176 ? 3.859 11.719 3.480 1.00 93.81 176 ASN A O 1
ATOM 1449 N N . PHE A 1 177 ? 4.819 10.781 5.290 1.00 95.75 177 PHE A N 1
ATOM 1450 C CA . PHE A 1 177 ? 4.922 9.458 4.677 1.00 95.75 177 PHE A CA 1
ATOM 1451 C C . PHE A 1 177 ? 3.558 8.839 4.328 1.00 95.75 177 PHE A C 1
ATOM 1453 O O . PHE A 1 177 ? 3.432 8.370 3.202 1.00 95.75 177 PHE A O 1
ATOM 1460 N N . PRO A 1 178 ? 2.491 8.939 5.152 1.00 96.62 178 PRO A N 1
ATOM 1461 C CA . PRO A 1 178 ? 1.150 8.511 4.742 1.00 96.62 178 PRO A CA 1
ATOM 1462 C C . PRO A 1 178 ? 0.659 9.183 3.456 1.00 96.62 178 PRO A C 1
ATOM 1464 O O . PRO A 1 178 ? -0.018 8.561 2.641 1.00 96.62 178 PRO A O 1
ATOM 1467 N N . VAL A 1 179 ? 1.021 10.455 3.250 1.00 95.12 179 VAL A N 1
ATOM 1468 C CA . VAL A 1 179 ? 0.658 11.199 2.037 1.00 95.12 179 VAL A CA 1
ATOM 1469 C C . VAL A 1 179 ? 1.432 10.663 0.838 1.00 95.12 179 VAL A C 1
ATOM 1471 O O . VAL A 1 179 ? 0.816 10.363 -0.181 1.00 95.12 179 VAL A O 1
ATOM 1474 N N . LEU A 1 180 ? 2.751 10.486 0.960 1.00 95.75 180 LEU A N 1
ATOM 1475 C CA . LEU A 1 180 ? 3.558 9.875 -0.099 1.00 95.75 180 LEU A CA 1
ATOM 1476 C C . LEU A 1 180 ? 3.057 8.467 -0.436 1.00 95.75 180 LEU A C 1
ATOM 1478 O O . LEU A 1 180 ? 2.838 8.149 -1.599 1.00 95.75 180 LEU A O 1
ATOM 1482 N N . LEU A 1 181 ? 2.840 7.637 0.579 1.00 97.31 181 LEU A N 1
ATOM 1483 C CA . LEU A 1 181 ? 2.398 6.264 0.402 1.00 97.31 181 LEU A CA 1
ATOM 1484 C C . LEU A 1 181 ? 1.036 6.208 -0.302 1.00 97.31 181 LEU A C 1
ATOM 1486 O O . LEU A 1 181 ? 0.867 5.416 -1.225 1.00 97.31 181 LEU A O 1
ATOM 1490 N N . SER A 1 182 ? 0.104 7.109 0.037 1.00 96.50 182 SER A N 1
ATOM 1491 C CA . SER A 1 182 ? -1.170 7.223 -0.689 1.00 96.50 182 SER A CA 1
ATOM 1492 C C . SER A 1 182 ? -0.976 7.563 -2.169 1.00 96.50 182 SER A C 1
ATOM 1494 O O . SER A 1 182 ? -1.676 7.018 -3.018 1.00 96.50 182 SER A O 1
ATOM 1496 N N . GLN A 1 183 ? -0.009 8.427 -2.498 1.00 95.06 183 GLN A N 1
ATOM 1497 C CA . GLN A 1 183 ? 0.310 8.758 -3.885 1.00 95.06 183 GLN A CA 1
ATOM 1498 C C . GLN A 1 183 ? 0.877 7.537 -4.604 1.00 95.06 183 GLN A C 1
ATOM 1500 O O . GLN A 1 183 ? 0.352 7.174 -5.649 1.00 95.06 183 GLN A O 1
ATOM 1505 N N . LEU A 1 184 ? 1.892 6.883 -4.035 1.00 96.81 184 LEU A N 1
ATOM 1506 C CA . LEU A 1 184 ? 2.509 5.695 -4.627 1.00 96.81 184 LEU A CA 1
ATOM 1507 C C . LEU A 1 184 ? 1.469 4.615 -4.915 1.00 96.81 184 LEU A C 1
ATOM 1509 O O . LEU A 1 184 ? 1.408 4.106 -6.030 1.00 96.81 184 LEU A O 1
ATOM 1513 N N . ILE A 1 185 ? 0.614 4.319 -3.935 1.00 97.50 185 ILE A N 1
ATOM 1514 C CA . ILE A 1 185 ? -0.413 3.293 -4.088 1.00 97.50 185 ILE A CA 1
ATOM 1515 C C . ILE A 1 185 ? -1.396 3.656 -5.208 1.00 97.50 185 ILE A C 1
ATOM 1517 O O . ILE A 1 185 ? -1.648 2.861 -6.113 1.00 97.50 185 ILE A O 1
ATOM 1521 N N . TYR A 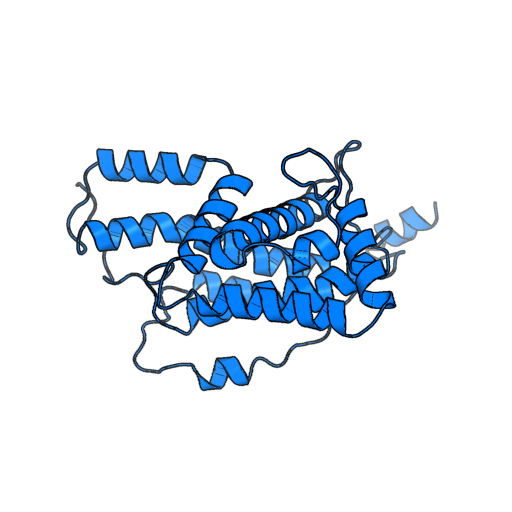1 186 ? -1.915 4.883 -5.172 1.00 95.31 186 TYR A N 1
ATOM 1522 C CA . TYR A 1 186 ? -2.885 5.369 -6.147 1.00 95.31 186 TYR A CA 1
ATOM 1523 C C . TYR A 1 186 ? -2.320 5.414 -7.574 1.00 95.31 186 TYR A C 1
ATOM 1525 O O . TYR A 1 186 ? -2.971 4.958 -8.513 1.00 95.31 186 TYR A O 1
ATOM 1533 N N . TYR A 1 187 ? -1.109 5.948 -7.757 1.00 93.94 187 TYR A N 1
ATOM 1534 C CA . TYR A 1 187 ? -0.512 6.096 -9.085 1.00 93.94 187 TYR A CA 1
ATOM 1535 C C . TYR A 1 187 ? -0.107 4.753 -9.691 1.00 93.94 187 TYR A C 1
ATOM 1537 O O . TYR A 1 187 ? -0.346 4.561 -10.878 1.00 93.94 187 TYR A O 1
ATOM 1545 N N . ILE A 1 188 ? 0.411 3.800 -8.906 1.00 95.38 188 ILE A N 1
ATOM 1546 C CA . ILE A 1 188 ? 0.697 2.449 -9.417 1.00 95.38 188 ILE A CA 1
ATOM 1547 C C . ILE A 1 188 ? -0.602 1.753 -9.825 1.00 95.38 188 ILE A C 1
ATOM 1549 O O . ILE A 1 188 ? -0.690 1.230 -10.934 1.00 95.38 188 ILE A O 1
ATOM 1553 N N . ARG A 1 189 ? -1.638 1.789 -8.974 1.00 94.38 189 ARG A N 1
ATOM 1554 C CA . ARG A 1 189 ? -2.953 1.218 -9.300 1.00 94.38 189 ARG A CA 1
ATOM 1555 C C . ARG A 1 189 ? -3.496 1.801 -10.601 1.00 94.38 189 ARG A C 1
ATOM 1557 O O . ARG A 1 189 ? -3.927 1.053 -11.475 1.00 94.38 189 ARG A O 1
ATOM 1564 N N . ASN A 1 190 ? -3.461 3.122 -10.746 1.00 91.06 190 ASN A N 1
ATOM 1565 C CA . ASN A 1 190 ? -3.959 3.781 -11.948 1.00 91.06 190 ASN A CA 1
ATOM 1566 C C . ASN A 1 190 ? -3.128 3.468 -13.182 1.00 91.06 190 ASN A C 1
ATOM 1568 O O . ASN A 1 190 ? -3.713 3.230 -14.232 1.00 91.06 190 ASN A O 1
ATOM 1572 N N . ALA A 1 191 ? -1.806 3.403 -13.053 1.00 92.00 191 ALA A N 1
ATOM 1573 C CA . ALA A 1 191 ? -0.942 3.016 -14.154 1.00 92.00 191 ALA A CA 1
ATOM 1574 C C . ALA A 1 191 ? -1.258 1.589 -14.637 1.00 92.00 191 ALA A C 1
ATOM 1576 O O . ALA A 1 191 ? -1.258 1.328 -15.834 1.00 92.00 191 ALA A O 1
ATOM 1577 N N . ILE A 1 192 ? -1.608 0.668 -13.733 1.00 92.62 192 ILE A N 1
ATOM 1578 C CA . ILE A 1 192 ? -2.004 -0.700 -14.101 1.00 92.62 192 ILE A CA 1
ATOM 1579 C C . ILE A 1 192 ? -3.401 -0.744 -14.748 1.00 92.62 192 ILE A C 1
ATOM 1581 O O . ILE A 1 192 ? -3.599 -1.450 -15.732 1.00 92.62 192 ILE A O 1
ATOM 1585 N N . VAL A 1 193 ? -4.388 -0.025 -14.200 1.00 85.88 193 VAL A N 1
ATOM 1586 C CA . VAL A 1 193 ? -5.804 -0.153 -14.610 1.00 85.88 193 VAL A CA 1
ATOM 1587 C C . VAL A 1 193 ? -6.165 0.729 -15.805 1.00 85.88 193 VAL A C 1
ATOM 1589 O O . VAL A 1 193 ? -6.980 0.339 -16.643 1.00 85.88 193 VAL A O 1
ATOM 1592 N N . HIS A 1 194 ? -5.606 1.934 -15.887 1.00 79.12 194 HIS A N 1
ATOM 1593 C CA . HIS A 1 194 ? -5.950 2.886 -16.930 1.00 79.12 194 HIS A CA 1
ATOM 1594 C C . HIS A 1 194 ? -4.958 2.803 -18.087 1.00 79.12 194 HIS A C 1
ATOM 1596 O O . HIS A 1 194 ? -3.759 3.002 -17.932 1.00 79.12 194 HIS A O 1
ATOM 1602 N N . ASN A 1 195 ? -5.504 2.539 -19.272 1.00 66.12 195 ASN A N 1
ATOM 1603 C CA . ASN A 1 195 ? -4.805 2.624 -20.545 1.00 66.12 195 ASN A CA 1
ATOM 1604 C C . ASN A 1 195 ? -5.398 3.792 -21.345 1.00 66.12 195 ASN A C 1
ATOM 1606 O O . ASN A 1 195 ? -6.116 3.598 -22.327 1.00 66.12 195 ASN A O 1
ATOM 1610 N N . LYS A 1 196 ? -5.209 5.016 -20.841 1.00 62.88 196 LYS A N 1
ATOM 1611 C CA . LYS A 1 196 ? -5.511 6.233 -21.603 1.00 62.88 196 LYS A CA 1
ATOM 1612 C C . LYS A 1 196 ? -4.237 6.685 -22.299 1.00 62.88 196 LYS A C 1
ATOM 1614 O O . LYS A 1 196 ? -3.179 6.666 -21.685 1.00 62.88 196 LYS A O 1
ATOM 1619 N N . GLU A 1 197 ? -4.348 7.168 -23.534 1.00 52.84 197 GLU A N 1
ATOM 1620 C CA . GLU A 1 197 ? -3.198 7.612 -24.344 1.00 52.84 197 GLU A CA 1
ATOM 1621 C C . GLU A 1 197 ? -2.321 8.680 -23.661 1.00 52.84 197 GLU A C 1
ATOM 1623 O O . GLU A 1 197 ? -1.157 8.844 -24.010 1.00 52.84 197 GLU A O 1
ATOM 1628 N N . THR A 1 198 ? -2.867 9.406 -22.682 1.00 54.88 198 THR A N 1
ATOM 1629 C CA . THR A 1 198 ? -2.180 10.474 -21.942 1.00 54.88 198 THR A CA 1
ATOM 1630 C C . THR A 1 198 ? -1.620 10.042 -20.583 1.00 54.88 198 THR A C 1
ATOM 1632 O O . THR A 1 198 ? -1.074 10.881 -19.870 1.00 54.88 198 THR A O 1
ATOM 1635 N N . GLU A 1 199 ? -1.803 8.786 -20.173 1.00 67.69 199 GLU A N 1
ATOM 1636 C CA . GLU A 1 199 ? -1.397 8.276 -18.859 1.00 67.69 199 GLU A CA 1
ATOM 1637 C C . GLU A 1 199 ? -0.294 7.215 -19.016 1.00 67.69 199 GLU A C 1
ATOM 1639 O O . GLU A 1 199 ? -0.288 6.436 -19.969 1.00 67.69 199 GLU A O 1
ATOM 1644 N N . TYR A 1 200 ? 0.665 7.186 -18.084 1.00 76.94 200 TYR A N 1
ATOM 1645 C CA . TYR A 1 200 ? 1.689 6.142 -18.054 1.00 76.94 200 TYR A CA 1
ATOM 1646 C C . TYR A 1 200 ? 1.033 4.811 -17.678 1.00 76.94 200 TYR A C 1
ATOM 1648 O O . TYR A 1 200 ? 0.664 4.607 -16.524 1.00 76.94 200 TYR A O 1
ATOM 1656 N N . HIS A 1 201 ? 0.850 3.930 -18.662 1.00 85.81 201 HIS A N 1
ATOM 1657 C CA . HIS A 1 201 ? 0.234 2.621 -18.470 1.00 85.81 201 HIS A CA 1
ATOM 1658 C C . HIS A 1 201 ? 1.298 1.553 -18.203 1.00 85.81 201 HIS A C 1
ATOM 1660 O O . HIS A 1 201 ? 2.239 1.419 -18.981 1.00 85.81 201 HIS A O 1
ATOM 1666 N N . LEU A 1 202 ? 1.134 0.764 -17.144 1.00 87.88 202 LEU A N 1
ATOM 1667 C CA . LEU A 1 202 ? 1.972 -0.388 -16.836 1.00 87.88 202 LEU A CA 1
ATOM 1668 C C . LEU A 1 202 ? 1.353 -1.662 -17.410 1.00 87.88 202 LEU A C 1
ATOM 1670 O O . LEU A 1 202 ? 0.270 -2.089 -17.018 1.00 87.88 202 LEU A O 1
ATOM 1674 N N . SER A 1 203 ? 2.103 -2.301 -18.295 1.00 87.06 203 SER A N 1
ATOM 1675 C CA . SER A 1 203 ? 1.807 -3.593 -18.903 1.00 87.06 203 SER A CA 1
ATOM 1676 C C . SER A 1 203 ? 3.073 -4.444 -18.908 1.00 87.06 203 SER A C 1
ATOM 1678 O O . SER A 1 203 ? 4.182 -3.920 -18.911 1.00 87.06 203 SER A O 1
ATOM 1680 N N . HIS A 1 204 ? 2.949 -5.765 -18.993 1.00 85.75 204 HIS A N 1
ATOM 1681 C CA . HIS A 1 204 ? 4.131 -6.637 -19.071 1.00 85.75 204 HIS A CA 1
ATOM 1682 C C . HIS A 1 204 ? 5.036 -6.366 -20.287 1.00 85.75 204 HIS A C 1
ATOM 1684 O O . HIS A 1 204 ? 6.200 -6.750 -20.267 1.00 85.75 204 HIS A O 1
ATOM 1690 N N . GLU A 1 205 ? 4.532 -5.696 -21.331 1.00 84.62 205 GLU A N 1
ATOM 1691 C CA . GLU A 1 205 ? 5.326 -5.314 -22.510 1.00 84.62 205 GLU A CA 1
ATOM 1692 C C . GLU A 1 205 ? 6.224 -4.089 -22.248 1.00 84.62 205 GLU A C 1
ATOM 1694 O O . GLU A 1 205 ? 7.267 -3.969 -22.887 1.00 84.62 205 GLU A O 1
ATOM 1699 N N . ASN A 1 206 ? 5.865 -3.205 -21.308 1.00 85.62 206 ASN A N 1
ATOM 1700 C CA . ASN A 1 206 ? 6.608 -1.969 -21.013 1.00 85.62 206 ASN A CA 1
ATOM 1701 C C . ASN A 1 206 ? 7.072 -1.833 -19.552 1.00 85.62 206 ASN A C 1
ATOM 1703 O O . ASN A 1 206 ? 7.624 -0.798 -19.186 1.00 85.62 206 ASN A O 1
ATOM 1707 N N . LEU A 1 207 ? 6.868 -2.864 -18.729 1.00 88.50 207 LEU A N 1
ATOM 1708 C CA . LEU A 1 207 ? 7.324 -2.902 -17.345 1.00 88.50 207 LEU A CA 1
ATOM 1709 C C . LEU A 1 207 ? 8.849 -3.079 -17.303 1.00 88.50 207 LEU A C 1
ATOM 1711 O O . LEU A 1 207 ? 9.364 -4.178 -17.537 1.00 88.50 207 LEU A O 1
ATOM 1715 N N . ASP A 1 208 ? 9.565 -1.989 -17.031 1.00 89.75 208 ASP A N 1
ATOM 1716 C CA . ASP A 1 208 ? 11.018 -2.012 -16.864 1.00 89.75 208 ASP A CA 1
ATOM 1717 C C . ASP A 1 208 ? 11.442 -2.709 -15.558 1.00 89.75 208 ASP A C 1
ATOM 1719 O O . ASP A 1 208 ? 10.635 -2.985 -14.665 1.00 89.75 208 ASP A O 1
ATOM 1723 N N . SER A 1 209 ? 12.722 -3.073 -15.473 1.00 91.69 209 SER A N 1
ATOM 1724 C CA . SER A 1 209 ? 13.231 -3.892 -14.368 1.00 91.69 209 SER A CA 1
ATOM 1725 C C . SER A 1 209 ? 13.223 -3.155 -13.030 1.00 91.69 209 SER A C 1
ATOM 1727 O O . SER A 1 209 ? 13.099 -3.771 -11.975 1.00 91.69 209 SER A O 1
ATOM 1729 N N . GLU A 1 210 ? 13.343 -1.838 -13.079 1.00 93.31 210 GLU A N 1
ATOM 1730 C CA . GLU A 1 210 ? 13.406 -0.926 -11.955 1.00 93.31 210 GLU A CA 1
ATOM 1731 C C . GLU A 1 210 ? 12.026 -0.772 -11.306 1.00 93.31 210 GLU A C 1
ATOM 1733 O O . GLU A 1 210 ? 11.921 -0.870 -10.084 1.00 93.31 210 GLU A O 1
ATOM 1738 N N . ILE A 1 211 ? 10.964 -0.635 -12.106 1.00 93.12 211 ILE A N 1
ATOM 1739 C CA . ILE A 1 211 ? 9.573 -0.633 -11.639 1.00 93.12 211 ILE A CA 1
ATOM 1740 C C . ILE A 1 211 ? 9.165 -2.020 -11.139 1.00 93.12 211 ILE A C 1
ATOM 1742 O O . ILE A 1 211 ? 8.494 -2.105 -10.109 1.00 93.12 211 ILE A O 1
ATOM 1746 N N . VAL A 1 212 ? 9.557 -3.105 -11.830 1.00 94.62 212 VAL A N 1
ATOM 1747 C CA . VAL A 1 212 ? 9.321 -4.481 -11.342 1.00 94.62 212 VAL A CA 1
ATOM 1748 C C . VAL A 1 212 ? 9.864 -4.623 -9.928 1.00 94.62 212 VAL A C 1
ATOM 1750 O O . VAL A 1 212 ? 9.126 -4.994 -9.017 1.00 94.62 212 VAL A O 1
ATOM 1753 N N . ASP A 1 213 ? 11.134 -4.273 -9.753 1.00 94.88 213 ASP A N 1
ATOM 1754 C CA . ASP A 1 213 ? 11.841 -4.396 -8.488 1.00 94.88 213 ASP A CA 1
ATOM 1755 C C . ASP A 1 213 ? 11.228 -3.495 -7.404 1.00 94.88 213 ASP A C 1
ATOM 1757 O O . ASP A 1 213 ? 10.983 -3.946 -6.286 1.00 94.88 213 ASP A O 1
ATOM 1761 N N . PHE A 1 214 ? 10.859 -2.258 -7.747 1.00 95.69 214 PHE A N 1
ATOM 1762 C CA . PHE A 1 214 ? 10.171 -1.345 -6.834 1.00 95.69 214 PHE A CA 1
ATOM 1763 C C . PHE A 1 214 ? 8.812 -1.892 -6.366 1.00 95.69 214 PHE A C 1
ATOM 1765 O O . PHE A 1 214 ? 8.485 -1.838 -5.175 1.00 95.69 214 PHE A O 1
ATOM 1772 N N . ILE A 1 215 ? 8.002 -2.449 -7.271 1.00 96.56 215 ILE A N 1
ATOM 1773 C CA . ILE A 1 215 ? 6.700 -3.014 -6.899 1.00 96.56 215 ILE A CA 1
ATOM 1774 C C . ILE A 1 215 ? 6.887 -4.294 -6.073 1.00 96.56 215 ILE A C 1
ATOM 1776 O O . ILE A 1 215 ? 6.235 -4.451 -5.040 1.00 96.56 215 ILE A O 1
ATOM 1780 N N . GLU A 1 216 ? 7.771 -5.195 -6.498 1.00 95.88 216 GLU A N 1
ATOM 1781 C CA . GLU A 1 216 ? 7.979 -6.505 -5.873 1.00 95.88 216 GLU A CA 1
ATOM 1782 C C . GLU A 1 216 ? 8.638 -6.414 -4.490 1.00 95.88 216 GLU A C 1
ATOM 1784 O O . GLU A 1 216 ? 8.170 -7.053 -3.540 1.00 95.88 216 GLU A O 1
ATOM 1789 N N . ASN A 1 217 ? 9.694 -5.608 -4.367 1.00 95.00 217 ASN A N 1
ATOM 1790 C CA . ASN A 1 217 ? 10.558 -5.570 -3.186 1.00 95.00 217 ASN A CA 1
ATOM 1791 C C . ASN A 1 217 ? 10.239 -4.436 -2.215 1.00 95.00 217 ASN A C 1
ATOM 1793 O O . ASN A 1 217 ? 10.759 -4.439 -1.100 1.00 95.00 217 ASN A O 1
ATOM 1797 N N . ILE A 1 218 ? 9.347 -3.510 -2.582 1.00 95.94 218 ILE A N 1
ATOM 1798 C CA . ILE A 1 218 ? 8.921 -2.421 -1.695 1.00 95.94 218 ILE A CA 1
ATOM 1799 C C . ILE A 1 218 ? 7.404 -2.380 -1.568 1.00 95.94 218 ILE A C 1
ATOM 1801 O O . ILE A 1 218 ? 6.866 -2.583 -0.478 1.00 95.94 218 ILE A O 1
ATOM 1805 N N . MET A 1 219 ? 6.693 -2.132 -2.669 1.00 97.62 219 MET A N 1
ATOM 1806 C CA . MET A 1 219 ? 5.273 -1.791 -2.578 1.00 97.62 219 MET A CA 1
ATOM 1807 C C . MET A 1 219 ? 4.397 -2.973 -2.162 1.00 97.62 219 MET A C 1
ATOM 1809 O O . MET A 1 219 ? 3.562 -2.812 -1.276 1.00 97.62 219 MET A O 1
ATOM 1813 N N . LEU A 1 220 ? 4.590 -4.160 -2.745 1.00 97.25 220 LEU A N 1
ATOM 1814 C CA . LEU A 1 220 ? 3.901 -5.373 -2.300 1.00 97.25 220 LEU A CA 1
ATOM 1815 C C . LEU A 1 220 ? 4.184 -5.692 -0.819 1.00 97.25 220 LEU A C 1
ATOM 1817 O O . LEU A 1 220 ? 3.211 -5.834 -0.084 1.00 97.25 220 LEU A O 1
ATOM 1821 N N . PRO A 1 221 ? 5.448 -5.750 -0.342 1.00 96.69 221 PRO A N 1
ATOM 1822 C CA . PRO A 1 221 ? 5.738 -5.976 1.074 1.00 96.69 221 PRO A CA 1
ATOM 1823 C C . PRO A 1 221 ? 5.053 -4.978 2.012 1.00 96.69 221 PRO A C 1
ATOM 1825 O O . PRO A 1 221 ? 4.473 -5.390 3.014 1.00 96.69 221 PRO A O 1
ATOM 1828 N N . ILE A 1 222 ? 5.074 -3.683 1.674 1.00 97.88 222 ILE A N 1
ATOM 1829 C CA . ILE A 1 222 ? 4.403 -2.645 2.468 1.00 97.88 222 ILE A CA 1
ATOM 1830 C C . ILE A 1 222 ? 2.893 -2.903 2.525 1.00 97.88 222 ILE A C 1
ATOM 1832 O O . ILE A 1 222 ? 2.295 -2.865 3.600 1.00 97.88 222 ILE A O 1
ATOM 1836 N N . LEU A 1 223 ? 2.261 -3.198 1.387 1.00 98.06 223 LEU A N 1
ATOM 1837 C CA . LEU A 1 223 ? 0.823 -3.465 1.334 1.00 98.06 223 LEU A CA 1
ATOM 1838 C C . LEU A 1 223 ? 0.443 -4.747 2.089 1.00 98.06 223 LEU A C 1
ATOM 1840 O O . LEU A 1 223 ? -0.550 -4.750 2.815 1.00 98.06 223 LEU A O 1
ATOM 1844 N N . GLU A 1 224 ? 1.239 -5.811 1.970 1.00 97.00 224 GLU A N 1
ATOM 1845 C CA . GLU A 1 224 ? 1.066 -7.068 2.714 1.00 97.00 224 GLU A CA 1
ATOM 1846 C C . GLU A 1 224 ? 1.133 -6.830 4.216 1.00 97.00 224 GLU A C 1
ATOM 1848 O O . GLU A 1 224 ? 0.266 -7.294 4.955 1.00 97.00 224 GLU A O 1
ATOM 1853 N N . GLN A 1 225 ? 2.121 -6.060 4.661 1.00 96.06 225 GLN A N 1
ATOM 1854 C CA . GLN A 1 225 ? 2.296 -5.712 6.060 1.00 96.06 225 GLN A CA 1
ATOM 1855 C C . GLN A 1 225 ? 1.135 -4.876 6.599 1.00 96.06 225 GLN A C 1
ATOM 1857 O O . GLN A 1 225 ? 0.628 -5.174 7.681 1.00 96.06 225 GLN A O 1
ATOM 1862 N N . ILE A 1 226 ? 0.682 -3.869 5.847 1.00 97.56 226 ILE A N 1
ATOM 1863 C CA . ILE A 1 226 ? -0.482 -3.058 6.219 1.00 97.56 226 ILE A CA 1
ATOM 1864 C C . ILE A 1 226 ? -1.715 -3.948 6.362 1.00 97.56 226 ILE A C 1
ATOM 1866 O O . ILE A 1 226 ? -2.361 -3.933 7.407 1.00 97.56 226 ILE A O 1
ATOM 1870 N N . VAL A 1 227 ? -2.028 -4.747 5.339 1.00 97.56 227 VAL A N 1
ATOM 1871 C CA . VAL A 1 227 ? -3.227 -5.592 5.330 1.00 97.56 227 VAL A CA 1
ATOM 1872 C C . VAL A 1 227 ? -3.193 -6.616 6.461 1.00 97.56 227 VAL A C 1
ATOM 1874 O O . VAL A 1 227 ? -4.160 -6.726 7.215 1.00 97.56 227 VAL A O 1
ATOM 1877 N N . LEU A 1 228 ? -2.091 -7.354 6.607 1.00 96.56 228 LEU A N 1
ATOM 1878 C CA . LEU A 1 228 ? -2.000 -8.438 7.581 1.00 96.56 228 LEU A CA 1
ATOM 1879 C C . LEU A 1 228 ? -2.001 -7.917 9.019 1.00 96.56 228 LEU A C 1
ATOM 1881 O O . LEU A 1 228 ? -2.732 -8.465 9.841 1.00 96.56 228 LEU A O 1
ATOM 1885 N N . ASN A 1 229 ? -1.260 -6.848 9.330 1.00 96.44 229 ASN A N 1
ATOM 1886 C CA . ASN A 1 229 ? -1.283 -6.280 10.682 1.00 96.44 229 ASN A CA 1
ATOM 1887 C C . ASN A 1 229 ? -2.671 -5.722 11.035 1.00 96.44 229 ASN A C 1
ATOM 1889 O O . ASN A 1 229 ? -3.161 -5.980 12.132 1.00 96.44 229 ASN A O 1
ATOM 1893 N N . LEU A 1 230 ? -3.349 -5.045 10.098 1.00 97.31 230 LEU A N 1
ATOM 1894 C CA . LEU A 1 230 ? -4.706 -4.535 10.326 1.00 97.31 230 LEU A CA 1
ATOM 1895 C C . LEU A 1 230 ? -5.736 -5.647 10.568 1.00 97.31 230 LEU A C 1
ATOM 1897 O O . LEU A 1 230 ? -6.662 -5.449 11.356 1.00 97.31 230 LEU A O 1
ATOM 1901 N N . ILE A 1 231 ? -5.587 -6.799 9.905 1.00 96.69 231 ILE A N 1
ATOM 1902 C CA . ILE A 1 231 ? -6.465 -7.960 10.107 1.00 96.69 231 ILE A CA 1
ATOM 1903 C C . ILE A 1 231 ? -6.144 -8.680 11.407 1.00 96.69 231 ILE A C 1
ATOM 1905 O O . ILE A 1 231 ? -7.070 -9.152 12.045 1.00 96.69 231 ILE A O 1
ATOM 1909 N N . ILE A 1 232 ? -4.871 -8.838 11.773 1.00 95.00 232 ILE A N 1
ATOM 1910 C CA . ILE A 1 232 ? -4.457 -9.734 12.864 1.00 95.00 232 ILE A CA 1
ATOM 1911 C C . ILE A 1 232 ? -4.585 -9.064 14.228 1.00 95.00 232 ILE A C 1
ATOM 1913 O O . ILE A 1 232 ? -5.027 -9.712 15.181 1.00 95.00 232 ILE A O 1
ATOM 1917 N N . GLU A 1 233 ? -4.216 -7.788 14.314 1.00 93.00 233 GLU A N 1
ATOM 1918 C CA . GLU A 1 233 ? -4.171 -7.027 15.558 1.00 93.00 233 GLU A CA 1
ATOM 1919 C C . GLU A 1 233 ? -5.422 -6.150 15.676 1.00 93.00 233 GLU A C 1
ATOM 1921 O O . GLU A 1 233 ? -5.748 -5.378 14.771 1.00 93.00 233 GLU A O 1
ATOM 1926 N N . LYS A 1 234 ? -6.150 -6.272 16.794 1.00 93.69 234 LYS A N 1
ATOM 1927 C CA . LYS A 1 234 ? -7.370 -5.490 17.039 1.00 93.69 234 LYS A CA 1
ATOM 1928 C C . LYS A 1 234 ? -7.043 -3.992 17.066 1.00 93.69 234 LYS A C 1
ATOM 1930 O O . LYS A 1 234 ? -6.173 -3.572 17.821 1.00 93.69 234 LYS A O 1
ATOM 1935 N N . ASN A 1 235 ? -7.768 -3.197 16.281 1.00 94.50 235 ASN A N 1
ATOM 1936 C CA . ASN A 1 235 ? -7.538 -1.757 16.125 1.00 94.50 235 ASN A CA 1
ATOM 1937 C C . ASN A 1 235 ? -8.833 -0.986 15.837 1.00 94.50 235 ASN A C 1
ATOM 1939 O O . ASN A 1 235 ? -9.809 -1.562 15.366 1.00 94.50 235 ASN A O 1
ATOM 1943 N N . ASP A 1 236 ? -8.822 0.329 16.038 1.00 92.75 236 ASP A N 1
ATOM 1944 C CA . ASP A 1 236 ? -9.987 1.195 15.802 1.00 92.75 236 ASP A CA 1
ATOM 1945 C C . ASP A 1 236 ? -10.167 1.612 14.330 1.00 92.75 236 ASP A C 1
ATOM 1947 O O . ASP A 1 236 ? -11.009 2.456 14.010 1.00 92.75 236 ASP A O 1
ATOM 1951 N N . ILE A 1 237 ? -9.365 1.053 13.421 1.00 95.38 237 ILE A N 1
ATOM 1952 C CA . ILE A 1 237 ? -9.370 1.421 12.005 1.00 95.38 237 ILE A CA 1
ATOM 1953 C C . ILE A 1 237 ? -10.285 0.490 11.207 1.00 95.38 237 ILE A C 1
ATOM 1955 O O . ILE A 1 237 ? -11.129 0.964 10.449 1.00 95.38 237 ILE A O 1
ATOM 1959 N N . VAL A 1 238 ? -10.128 -0.828 11.365 1.00 95.44 238 VAL A N 1
ATOM 1960 C CA . VAL A 1 238 ? -10.838 -1.833 10.551 1.00 95.44 238 VAL A CA 1
ATOM 1961 C C . VAL A 1 238 ? -11.614 -2.873 11.360 1.00 95.44 238 VAL A C 1
ATOM 1963 O O . VAL A 1 238 ? -12.292 -3.705 10.752 1.00 95.44 238 VAL A O 1
ATOM 1966 N N . TRP A 1 239 ? -11.557 -2.844 12.695 1.00 94.81 239 TRP A N 1
ATOM 1967 C CA . TRP A 1 239 ? -12.338 -3.759 13.529 1.00 94.81 239 TRP A CA 1
ATOM 1968 C C . TRP A 1 239 ? -13.639 -3.125 13.993 1.00 94.81 239 TRP A C 1
ATOM 1970 O O . TRP A 1 239 ? -13.644 -2.062 14.608 1.00 94.81 239 TRP A O 1
ATOM 1980 N N . TYR A 1 240 ? -14.749 -3.822 13.773 1.00 90.81 240 TYR A N 1
ATOM 1981 C CA . TYR A 1 240 ? -15.991 -3.492 14.454 1.00 90.81 240 TYR A CA 1
ATOM 1982 C C . TYR A 1 240 ? -15.893 -3.888 15.924 1.00 90.81 240 TYR A C 1
ATOM 1984 O O . TYR A 1 240 ? -15.489 -5.002 16.264 1.00 90.81 240 TYR A O 1
ATOM 1992 N N . GLU A 1 241 ? -16.292 -2.974 16.802 1.00 83.75 241 GLU A N 1
ATOM 1993 C CA . GLU A 1 241 ? -16.389 -3.252 18.233 1.00 83.75 241 GLU A CA 1
ATOM 1994 C C . GLU A 1 241 ? -17.679 -4.021 18.565 1.00 83.75 241 GLU A C 1
ATOM 1996 O O . GLU A 1 241 ? -17.697 -4.836 19.485 1.00 83.75 241 GLU A O 1
ATOM 2001 N N . HIS A 1 242 ? -18.737 -3.821 17.769 1.00 78.25 242 HIS A N 1
ATOM 2002 C CA . HIS A 1 242 ? -20.061 -4.403 17.981 1.00 78.25 242 HIS A CA 1
ATOM 2003 C C . HIS A 1 242 ? -20.500 -5.189 16.739 1.00 78.25 242 HIS A C 1
ATOM 2005 O O . HIS A 1 242 ? -20.389 -4.691 15.620 1.00 78.25 242 HIS A O 1
ATOM 2011 N N . GLN A 1 243 ? -21.066 -6.384 16.932 1.00 66.88 243 GLN A N 1
ATOM 2012 C CA . GLN A 1 243 ? -21.470 -7.279 15.834 1.00 66.88 243 GLN A CA 1
ATOM 2013 C C . GLN A 1 243 ? -22.651 -6.763 14.997 1.00 66.88 243 GLN A C 1
ATOM 2015 O O . GLN A 1 243 ? -22.829 -7.191 13.863 1.00 66.88 243 GLN A O 1
ATOM 2020 N N . ASN A 1 244 ? -23.465 -5.852 15.543 1.00 68.12 244 ASN A N 1
ATOM 2021 C CA . ASN A 1 244 ? -24.691 -5.386 14.902 1.00 68.12 244 ASN A CA 1
ATOM 2022 C C . ASN A 1 244 ? -24.703 -3.864 14.751 1.00 68.12 244 ASN A C 1
ATOM 2024 O O . ASN A 1 244 ? -24.367 -3.127 15.678 1.00 68.12 244 ASN A O 1
ATOM 2028 N N . ILE A 1 245 ? -25.173 -3.407 13.591 1.00 64.44 245 ILE A N 1
ATOM 2029 C CA . ILE A 1 245 ? -25.444 -2.003 13.282 1.00 64.44 245 ILE A CA 1
ATOM 2030 C C . ILE A 1 245 ? -26.972 -1.835 13.216 1.00 64.44 245 ILE A C 1
ATOM 2032 O O . ILE A 1 245 ? -27.632 -2.469 12.395 1.00 64.44 245 ILE A O 1
ATOM 2036 N N . LYS A 1 246 ? -27.558 -1.012 14.096 1.00 65.62 246 LYS A N 1
ATOM 2037 C CA . LYS A 1 246 ? -29.016 -0.779 14.138 1.00 65.62 246 LYS A CA 1
ATOM 2038 C C . LYS A 1 246 ? -29.416 0.366 13.200 1.00 65.62 246 LYS A C 1
ATOM 2040 O O . LYS A 1 246 ? -29.090 1.519 13.473 1.00 65.62 246 LYS A O 1
ATOM 2045 N N . LEU A 1 247 ? -30.132 0.046 12.121 1.00 56.81 247 LEU A N 1
ATOM 2046 C CA . LEU A 1 247 ? -30.708 0.998 11.158 1.00 56.81 247 LEU A CA 1
ATOM 2047 C C . LEU A 1 247 ? -32.070 1.540 11.631 1.00 56.81 247 LEU A C 1
ATOM 2049 O O . LEU A 1 247 ? -32.788 0.843 12.345 1.00 56.81 247 LEU A O 1
ATOM 2053 N N . TYR A 1 248 ? -32.428 2.764 11.215 1.00 57.38 248 TYR A N 1
ATOM 2054 C CA . TYR A 1 248 ? -33.803 3.280 11.332 1.00 57.38 248 TYR A CA 1
ATOM 2055 C C . TYR A 1 248 ? -34.755 2.362 10.545 1.00 57.38 248 TYR A C 1
ATOM 2057 O O . TYR A 1 248 ? -34.465 2.046 9.390 1.00 57.38 248 TYR A O 1
ATOM 2065 N N . ALA A 1 249 ? -35.855 1.945 11.177 1.00 50.44 249 ALA A N 1
ATOM 2066 C CA . ALA A 1 249 ? -36.982 1.259 10.542 1.00 50.44 249 ALA A CA 1
ATOM 2067 C C . ALA A 1 249 ? -38.112 2.254 10.263 1.00 50.44 249 ALA A C 1
ATOM 2069 O O . ALA A 1 249 ? -38.270 3.190 11.085 1.00 50.44 249 ALA A O 1
#

Secondary structure (DSSP, 8-state):
-HHHHHHHTT---S---B-PPP--HHHHTT--TTS-GGGGHHHHHHHHHHHH--BHHHHHHHHHHHHHHHHHHHHHHHHHHHTTTPPPPHHHHHHHHHHHTS-HHHHHHHHHHHHHHSTTTHHHHHHHHHHHHHHHHH-HHHHHHHHHHHHHTT-B-TTSPBP-HHHHHTS-TTTTHHHHHHHHHHHHHHHHH---TTS----TTT--HHHHHHIIIIIHHHHHHHHHHHHHS--TTT--SSS------

Organism: NCBI:txid1935446

Sequence (249 aa):
MLKLHIVCSGKCYHDVKRVGHKNFNIFKAKISNNLDYQQFNDSMVIFSEYNSRDELLNKYISIYHVIENFMCKYPLVKLNKDTQGNMFSIRNFKAMYERIDNGEKKSLELFLKAISNDSATESIILESYSLLSDYIDSSEDNKNRVNHSLLCLDIKNKDNNILDYKKIKSMNVKQNFPVLLSQLIYYIRNAIVHNKETEYHLSHENLDSEIVDFIENIMLPILEQIVLNLIIEKNDIVWYEHQNIKLYA